Protein AF-A0A6J8CKQ4-F1 (afdb_monomer)

Secondary structure (DSSP, 8-state):
-HHHHHHHHHHS-----HHHHHHHHHHTT---TTHHHHHHHHHHT-TT-EEETTEEE-STTHHHH--TTSHHHHHHHHHHHTT---HHHHHHHHHHHHHHHHHHHH-TT---SS-EEHHHHHHHHHHHHHHHHHHHH-PPPPSSTHHHHHS-TTSTT-HHHHHHHHHHHHHHSS-------------

Organism: Mytilus coruscus (NCBI:txid42192)

Foldseek 3Di:
DVVVVVVVVVVPPPPDFLLRVQQVCLVVVPAPPCLLVLQLLLLVQEQQAADALNDGDHSPPDVVPDDSPDPVSVVSVVVRLVSDPGSLVSSLLRLLSVLLSVVCVVPVLFGQPHHHYSVQLLVQLQVVLQVVVCVVPVDDRDPDCSVLSRFAAPDDSHSVVSSNVSSVVSRVVDDRHRPDPPPPDDD

pLDDT: mean 86.56, std 17.19, range [39.12, 98.5]

Nearest PDB structures (foldseek):
  8jfl-assembly1_N  TM=9.247E-01  e=5.313E-19  Homo sapiens
  8jfk-assembly1_N  TM=9.404E-01  e=8.522E-18  Homo sapiens
  8xyb-assembly1_A  TM=8.743E-01  e=7.677E-10  Homo sapiens

InterPro domains:
  IPR008734 Phosphorylase kinase alpha/beta subunit [PTHR10749] (18-179)
  IPR045583 Phosphorylase b kinase regulatory subunit alpha/beta, C-terminal domain [PF19292] (19-173)

Mean predicted aligned error: 8.43 Å

Radius of gyration: 19.26 Å; Cα contacts (8 Å, |Δi|>4): 214; chains: 1; bounding box: 61×42×58 Å

Structure (mmCIF, N/CA/C/O backbone):
data_AF-A0A6J8CKQ4-F1
#
_entry.id   AF-A0A6J8CKQ4-F1
#
loop_
_atom_site.group_PDB
_atom_site.id
_atom_site.type_symbol
_atom_site.label_atom_id
_atom_site.label_alt_id
_atom_site.label_comp_id
_atom_site.label_asym_id
_atom_site.label_entity_id
_atom_site.label_seq_id
_atom_site.pdbx_PDB_ins_code
_atom_site.Cartn_x
_atom_site.Cartn_y
_atom_site.Cartn_z
_atom_site.occupancy
_atom_site.B_iso_or_equiv
_atom_site.auth_seq_id
_atom_site.auth_comp_id
_atom_site.auth_asym_id
_atom_site.auth_atom_id
_atom_site.pdbx_PDB_model_num
ATOM 1 N N . MET A 1 1 ? 41.311 -14.151 7.600 1.00 54.09 1 MET A N 1
ATOM 2 C CA . MET A 1 1 ? 40.485 -14.864 6.600 1.00 54.09 1 MET A CA 1
ATOM 3 C C . MET A 1 1 ? 38.981 -14.651 6.802 1.00 54.09 1 MET A C 1
ATOM 5 O O . MET A 1 1 ? 38.344 -14.220 5.859 1.00 54.09 1 MET A O 1
ATOM 9 N N . ILE A 1 2 ? 38.409 -14.831 8.005 1.00 51.03 2 ILE A N 1
ATOM 10 C CA . ILE A 1 2 ? 36.958 -14.613 8.255 1.00 51.03 2 ILE A CA 1
ATOM 11 C C . ILE A 1 2 ? 36.528 -13.140 8.094 1.00 51.03 2 ILE A C 1
ATOM 13 O O . ILE A 1 2 ? 35.493 -12.859 7.498 1.00 51.03 2 ILE A O 1
ATOM 17 N N . LEU A 1 3 ? 37.355 -12.187 8.539 1.00 47.50 3 LEU A N 1
ATOM 18 C CA . LEU A 1 3 ? 37.094 -10.751 8.352 1.00 47.50 3 LEU A CA 1
ATOM 19 C C . LEU A 1 3 ? 37.086 -10.325 6.875 1.00 47.50 3 LEU A C 1
ATOM 21 O O . LEU A 1 3 ? 36.327 -9.443 6.512 1.00 47.50 3 LEU A O 1
ATOM 25 N N . GLN A 1 4 ? 37.869 -10.975 6.010 1.00 47.53 4 GLN A N 1
ATOM 26 C CA . GLN A 1 4 ? 37.889 -10.669 4.574 1.00 47.53 4 GLN A CA 1
ATOM 27 C C . GLN A 1 4 ? 36.624 -11.160 3.866 1.00 47.53 4 GLN A C 1
ATOM 29 O O . GLN A 1 4 ? 36.101 -10.449 3.020 1.00 47.53 4 GLN A O 1
ATOM 34 N N . VAL A 1 5 ? 36.089 -12.315 4.278 1.00 52.38 5 VAL A N 1
ATOM 35 C CA . VAL A 1 5 ? 34.816 -12.853 3.769 1.00 52.38 5 VAL A CA 1
ATOM 36 C C . VAL A 1 5 ? 33.633 -11.979 4.196 1.00 52.38 5 VAL A C 1
ATOM 38 O O . VAL A 1 5 ? 32.756 -11.694 3.386 1.00 52.38 5 VAL A O 1
ATOM 41 N N . LEU A 1 6 ? 33.623 -11.499 5.446 1.00 50.44 6 LEU A N 1
ATOM 42 C CA . LEU A 1 6 ? 32.598 -10.559 5.913 1.00 50.44 6 LEU A CA 1
ATOM 43 C C . LEU A 1 6 ? 32.691 -9.213 5.186 1.00 50.44 6 LEU A C 1
ATOM 45 O O . LEU A 1 6 ? 31.669 -8.659 4.809 1.00 50.44 6 LEU A O 1
ATOM 49 N N . VAL A 1 7 ? 33.902 -8.715 4.939 1.00 49.12 7 VAL A N 1
ATOM 50 C CA . VAL A 1 7 ? 34.121 -7.451 4.226 1.00 49.12 7 VAL A CA 1
ATOM 51 C C . VAL A 1 7 ? 33.764 -7.565 2.737 1.00 49.12 7 VAL A C 1
ATOM 53 O O . VAL A 1 7 ? 33.158 -6.645 2.201 1.00 49.12 7 VAL A O 1
ATOM 56 N N . GLN A 1 8 ? 34.031 -8.697 2.077 1.00 47.12 8 GLN A N 1
ATOM 57 C CA . GLN A 1 8 ? 33.580 -8.936 0.698 1.00 47.12 8 GLN A CA 1
ATOM 58 C C . GLN A 1 8 ? 32.051 -8.961 0.581 1.00 47.12 8 GLN A C 1
ATOM 60 O O . GLN A 1 8 ? 31.511 -8.307 -0.304 1.00 47.12 8 GLN A O 1
ATOM 65 N N . ASN A 1 9 ? 31.350 -9.592 1.528 1.00 44.94 9 ASN A N 1
ATOM 66 C CA . ASN A 1 9 ? 29.881 -9.578 1.573 1.00 44.94 9 ASN A CA 1
ATOM 67 C C . ASN A 1 9 ? 29.270 -8.201 1.892 1.00 44.94 9 ASN A C 1
ATOM 69 O O . ASN A 1 9 ? 28.086 -7.999 1.647 1.00 44.94 9 ASN A O 1
ATOM 73 N N . ILE A 1 10 ? 30.039 -7.270 2.467 1.00 49.78 10 ILE A N 1
ATOM 74 C CA . ILE A 1 10 ? 29.576 -5.905 2.775 1.00 49.78 10 ILE A CA 1
ATOM 75 C C . ILE A 1 10 ? 29.815 -4.956 1.586 1.00 49.78 10 ILE A C 1
ATOM 77 O O . ILE A 1 10 ? 29.067 -3.995 1.423 1.00 49.78 10 ILE A O 1
ATOM 81 N N . TYR A 1 11 ? 30.825 -5.221 0.746 1.00 44.53 11 TYR A N 1
ATOM 82 C CA . TYR A 1 11 ? 31.111 -4.435 -0.463 1.00 44.53 11 TYR A CA 1
ATOM 83 C C . TYR A 1 11 ? 30.440 -4.964 -1.737 1.00 44.53 11 TYR A C 1
ATOM 85 O O . TYR A 1 11 ? 30.309 -4.191 -2.690 1.00 44.53 11 TYR A O 1
ATOM 93 N N . ASP A 1 12 ? 29.947 -6.209 -1.755 1.00 46.59 12 ASP A N 1
ATOM 94 C CA . ASP A 1 12 ? 28.903 -6.626 -2.698 1.00 46.59 12 ASP A CA 1
ATOM 95 C C . ASP A 1 12 ? 27.610 -5.904 -2.312 1.00 46.59 12 ASP A C 1
ATOM 97 O O . ASP A 1 12 ? 26.730 -6.403 -1.611 1.00 46.59 12 ASP A O 1
ATOM 101 N N . THR A 1 13 ? 27.554 -4.647 -2.738 1.00 51.69 13 THR A N 1
ATOM 102 C CA . THR A 1 13 ? 26.414 -3.754 -2.592 1.00 51.69 13 THR A CA 1
ATOM 103 C C . THR A 1 13 ? 25.345 -4.275 -3.536 1.00 51.69 13 THR A C 1
ATOM 105 O O . THR A 1 13 ? 25.227 -3.837 -4.669 1.00 51.69 13 THR A O 1
ATOM 108 N N . ASP A 1 14 ? 24.668 -5.318 -3.085 1.00 63.25 14 ASP A N 1
ATOM 109 C CA . ASP A 1 14 ? 23.465 -5.903 -3.629 1.00 63.25 14 ASP A CA 1
ATOM 110 C C . ASP A 1 14 ? 23.274 -5.745 -5.148 1.00 63.25 14 ASP A C 1
ATOM 112 O O . ASP A 1 14 ? 22.478 -4.931 -5.609 1.00 63.25 14 ASP A O 1
ATOM 116 N N . CYS A 1 15 ? 23.981 -6.553 -5.949 1.00 71.06 15 CYS A N 1
ATOM 117 C CA . CYS A 1 15 ? 23.873 -6.608 -7.419 1.00 71.06 15 CYS A CA 1
ATOM 118 C C . CYS A 1 15 ? 22.480 -7.047 -7.936 1.00 71.06 15 CYS A C 1
ATOM 120 O O . CYS A 1 15 ? 22.340 -7.493 -9.076 1.00 71.06 15 CYS A O 1
ATOM 122 N N . ARG A 1 16 ? 21.447 -6.985 -7.092 1.00 86.50 16 ARG A N 1
ATOM 123 C CA . ARG A 1 16 ? 20.079 -7.375 -7.400 1.00 86.50 16 ARG A CA 1
ATOM 124 C C . ARG A 1 16 ? 19.353 -6.229 -8.084 1.00 86.50 16 ARG A C 1
ATOM 126 O O . ARG A 1 16 ? 19.378 -5.077 -7.660 1.00 86.50 16 ARG A O 1
ATOM 133 N N . THR A 1 17 ? 18.641 -6.580 -9.142 1.00 93.44 17 THR A N 1
ATOM 134 C CA . THR A 1 17 ? 17.670 -5.679 -9.760 1.00 93.44 17 THR A CA 1
ATOM 135 C C . THR A 1 17 ? 16.510 -5.393 -8.793 1.00 93.44 17 THR A C 1
ATOM 137 O O . THR A 1 17 ? 16.216 -6.235 -7.934 1.00 93.44 17 THR A O 1
ATOM 140 N N . PRO A 1 18 ? 15.793 -4.260 -8.934 1.00 94.81 18 PRO A N 1
ATOM 141 C CA . PRO A 1 18 ? 14.628 -3.967 -8.097 1.00 94.81 18 PRO A CA 1
ATOM 142 C C . PRO A 1 18 ? 13.589 -5.094 -8.094 1.00 94.81 18 PRO A C 1
ATOM 144 O O . PRO A 1 18 ? 13.044 -5.423 -7.043 1.00 94.81 18 PRO A O 1
ATOM 147 N N . LEU A 1 19 ? 13.369 -5.749 -9.242 1.00 95.88 19 LEU A N 1
ATOM 148 C CA . LEU A 1 19 ? 12.462 -6.892 -9.337 1.00 95.88 19 LEU A CA 1
ATOM 149 C C . LEU A 1 19 ? 12.922 -8.066 -8.461 1.00 95.88 19 LEU A C 1
ATOM 151 O O . LEU A 1 19 ? 12.119 -8.627 -7.721 1.00 95.88 19 LEU A O 1
ATOM 155 N N . GLN A 1 20 ? 14.205 -8.431 -8.517 1.00 95.75 20 GLN A N 1
ATOM 156 C CA . GLN A 1 20 ? 14.744 -9.531 -7.708 1.00 95.75 20 GLN A CA 1
ATOM 157 C C . GLN A 1 20 ? 14.653 -9.230 -6.213 1.00 95.75 20 GLN A C 1
ATOM 159 O O . GLN A 1 20 ? 14.312 -10.115 -5.429 1.00 95.75 20 GLN A O 1
ATOM 164 N N . GLN A 1 21 ? 14.923 -7.983 -5.818 1.00 95.38 21 GLN A N 1
ATOM 165 C CA . GLN A 1 21 ? 14.780 -7.564 -4.428 1.00 95.38 21 GLN A CA 1
ATOM 166 C C . GLN A 1 21 ? 13.327 -7.712 -3.959 1.00 95.38 21 GLN A C 1
ATOM 168 O O . GLN A 1 21 ? 13.075 -8.356 -2.942 1.00 95.38 21 GLN A O 1
ATOM 173 N N . ARG A 1 22 ? 12.366 -7.220 -4.753 1.00 97.25 22 ARG A N 1
ATOM 174 C CA . ARG A 1 22 ? 10.927 -7.348 -4.475 1.00 97.25 22 ARG A CA 1
ATOM 175 C C . ARG A 1 22 ? 10.470 -8.805 -4.401 1.00 97.25 22 ARG A C 1
ATOM 177 O O . ARG A 1 22 ? 9.712 -9.164 -3.510 1.00 97.25 22 ARG A O 1
ATOM 184 N N . GLN A 1 23 ? 10.953 -9.671 -5.289 1.00 97.19 23 GLN A N 1
ATOM 185 C CA . GLN A 1 23 ? 10.628 -11.101 -5.252 1.00 97.19 23 GLN A CA 1
ATOM 186 C C . GLN A 1 23 ? 11.128 -11.777 -3.970 1.00 97.19 23 GLN A C 1
ATOM 188 O O . GLN A 1 23 ? 10.392 -12.547 -3.356 1.00 97.19 23 GLN A O 1
ATOM 193 N N . ILE A 1 24 ? 12.359 -11.485 -3.544 1.00 96.50 24 ILE A N 1
ATOM 194 C CA . ILE A 1 24 ? 12.935 -12.070 -2.327 1.00 96.50 24 ILE A CA 1
ATOM 195 C C . ILE A 1 24 ? 12.214 -11.545 -1.088 1.00 96.50 24 ILE A C 1
ATOM 197 O O . ILE A 1 24 ? 11.760 -12.334 -0.260 1.00 96.50 24 ILE A O 1
ATOM 201 N N . ASP A 1 25 ? 12.083 -10.226 -0.965 1.00 96.56 25 ASP A N 1
ATOM 202 C CA . ASP A 1 25 ? 11.437 -9.623 0.196 1.00 96.56 25 ASP A CA 1
ATOM 203 C C . ASP A 1 25 ? 9.959 -10.012 0.264 1.00 96.56 25 ASP A C 1
ATOM 205 O O . ASP A 1 25 ? 9.435 -10.277 1.343 1.00 96.56 25 ASP A O 1
ATOM 209 N N . GLY A 1 26 ? 9.289 -10.125 -0.882 1.00 97.12 26 GLY A N 1
ATOM 210 C CA . GLY A 1 26 ? 7.923 -10.621 -0.984 1.00 97.12 26 GLY A CA 1
ATOM 211 C C . GLY A 1 26 ? 7.803 -12.057 -0.511 1.00 97.12 26 GLY A C 1
ATOM 212 O O . GLY A 1 26 ? 6.978 -12.337 0.352 1.00 97.12 26 GLY A O 1
ATOM 213 N N . ALA A 1 27 ? 8.645 -12.961 -1.015 1.00 96.81 27 ALA A N 1
ATOM 214 C CA . ALA A 1 27 ? 8.629 -14.372 -0.631 1.00 96.81 27 ALA A CA 1
ATOM 215 C C . ALA A 1 27 ? 8.912 -14.588 0.865 1.00 96.81 27 ALA A C 1
ATOM 217 O O . ALA A 1 27 ? 8.381 -15.522 1.460 1.00 96.81 27 ALA A O 1
ATOM 218 N N . LEU A 1 28 ? 9.715 -13.710 1.470 1.00 95.94 28 LEU A N 1
ATOM 219 C CA . LEU A 1 28 ? 10.038 -13.726 2.897 1.00 95.94 28 LEU A CA 1
ATOM 220 C C . LEU A 1 28 ? 9.078 -12.887 3.757 1.00 95.94 28 LEU A C 1
ATOM 222 O O . LEU A 1 28 ? 9.316 -12.769 4.957 1.00 95.94 28 LEU A O 1
ATOM 226 N N . ASN A 1 29 ? 8.036 -12.289 3.165 1.00 94.94 29 ASN A N 1
ATOM 227 C CA . ASN A 1 29 ? 7.098 -11.368 3.822 1.00 94.94 29 ASN A CA 1
ATOM 228 C C . ASN A 1 29 ? 7.798 -10.250 4.619 1.00 94.94 29 ASN A C 1
ATOM 230 O O . ASN A 1 29 ? 7.359 -9.865 5.699 1.00 94.94 29 ASN A O 1
ATOM 234 N N . ARG A 1 30 ? 8.916 -9.730 4.104 1.00 96.50 30 ARG A N 1
ATOM 235 C CA . ARG A 1 30 ? 9.646 -8.632 4.743 1.00 96.50 30 ARG A CA 1
ATOM 236 C C . ARG A 1 30 ? 8.891 -7.326 4.570 1.00 96.50 30 ARG A C 1
ATOM 238 O O . ARG A 1 30 ? 8.480 -6.986 3.465 1.00 96.50 30 ARG A O 1
ATOM 245 N N . THR A 1 31 ? 8.780 -6.561 5.644 1.00 96.75 31 THR A N 1
ATOM 246 C CA . THR A 1 31 ? 8.141 -5.245 5.637 1.00 96.75 31 THR A CA 1
ATOM 247 C C . THR A 1 31 ? 9.001 -4.226 6.389 1.00 96.75 31 THR A C 1
ATOM 249 O O . THR A 1 31 ? 9.862 -4.607 7.191 1.00 96.75 31 THR A O 1
ATOM 252 N N . PRO A 1 32 ? 8.793 -2.917 6.162 1.00 96.00 32 PRO A N 1
ATOM 253 C CA . PRO A 1 32 ? 9.340 -1.874 7.025 1.00 96.00 32 PRO A CA 1
ATOM 254 C C . PRO A 1 32 ? 8.948 -2.078 8.497 1.00 96.00 32 PRO A C 1
ATOM 256 O O . PRO A 1 32 ? 7.918 -2.680 8.799 1.00 96.00 32 PRO A O 1
ATOM 259 N N . LYS A 1 33 ? 9.766 -1.562 9.424 1.00 93.94 33 LYS A N 1
ATOM 260 C CA . LYS A 1 33 ? 9.582 -1.773 10.875 1.00 93.94 33 LYS A CA 1
ATOM 261 C C . LYS A 1 33 ? 8.256 -1.224 11.409 1.00 93.94 33 LYS A C 1
ATOM 263 O O . LYS A 1 33 ? 7.697 -1.805 12.323 1.00 93.94 33 LYS A O 1
ATOM 268 N N . ASP A 1 34 ? 7.786 -0.123 10.837 1.00 95.69 34 ASP A N 1
ATOM 269 C CA . ASP A 1 34 ? 6.556 0.590 11.192 1.00 95.69 34 ASP A CA 1
ATOM 270 C C . ASP A 1 34 ? 5.381 0.219 10.269 1.00 95.69 34 ASP A C 1
ATOM 272 O O . ASP A 1 34 ? 4.393 0.941 10.193 1.00 95.69 34 ASP A O 1
ATOM 276 N N . PHE A 1 35 ? 5.484 -0.884 9.518 1.00 97.38 35 PHE A N 1
ATOM 277 C CA . PHE A 1 35 ? 4.489 -1.244 8.510 1.00 97.38 35 PHE A CA 1
ATOM 278 C C . PHE A 1 35 ? 3.090 -1.456 9.099 1.00 97.38 35 PHE A C 1
ATOM 280 O O . PHE A 1 35 ? 2.134 -0.863 8.608 1.00 97.38 35 PHE A O 1
ATOM 287 N N . TYR A 1 36 ? 2.963 -2.265 10.152 1.00 96.94 36 TYR A N 1
ATOM 288 C CA . TYR A 1 36 ? 1.661 -2.551 10.759 1.00 96.94 36 TYR A CA 1
ATOM 289 C C . TYR A 1 36 ? 1.040 -1.289 11.368 1.00 96.94 36 TYR A C 1
ATOM 291 O O . TYR A 1 36 ? -0.112 -0.984 11.069 1.00 96.94 36 TYR A O 1
ATOM 299 N N . ASP A 1 37 ? 1.826 -0.486 12.089 1.00 96.38 37 ASP A N 1
ATOM 300 C CA . ASP A 1 37 ? 1.392 0.815 12.617 1.00 96.38 37 ASP A CA 1
ATOM 301 C C . ASP A 1 37 ? 0.837 1.716 11.503 1.00 96.38 37 ASP A C 1
ATOM 303 O O . ASP A 1 37 ? -0.204 2.353 11.644 1.00 96.38 37 ASP A O 1
ATOM 307 N N . ARG A 1 38 ? 1.485 1.725 10.336 1.00 97.38 38 ARG A N 1
ATOM 308 C CA . ARG A 1 38 ? 1.017 2.498 9.182 1.00 97.38 38 ARG A CA 1
ATOM 309 C C . ARG A 1 38 ? -0.262 1.959 8.569 1.00 97.38 38 ARG A C 1
ATOM 311 O O . ARG A 1 38 ? -1.085 2.754 8.126 1.00 97.38 38 ARG A O 1
ATOM 318 N N . VAL A 1 39 ? -0.444 0.642 8.510 1.00 97.88 39 VAL A N 1
ATOM 319 C CA . VAL A 1 39 ? -1.706 0.057 8.033 1.00 97.88 39 VAL A CA 1
ATOM 320 C C . VAL A 1 39 ? -2.846 0.405 8.991 1.00 97.88 39 VAL A C 1
ATOM 322 O O . VAL A 1 39 ? -3.944 0.710 8.528 1.00 97.88 39 VAL A O 1
ATOM 325 N N . TRP A 1 40 ? -2.582 0.437 10.300 1.00 97.50 40 TRP A N 1
ATOM 326 C CA . TRP A 1 40 ? -3.545 0.893 11.303 1.00 97.50 40 TRP A CA 1
ATOM 327 C C . TRP A 1 40 ? -3.986 2.342 11.053 1.00 97.50 40 TRP A C 1
ATOM 329 O O . TRP A 1 40 ? -5.176 2.610 10.918 1.00 97.50 40 TRP A O 1
ATOM 339 N N . GLU A 1 41 ? -3.039 3.265 10.885 1.00 95.81 41 GLU A N 1
AT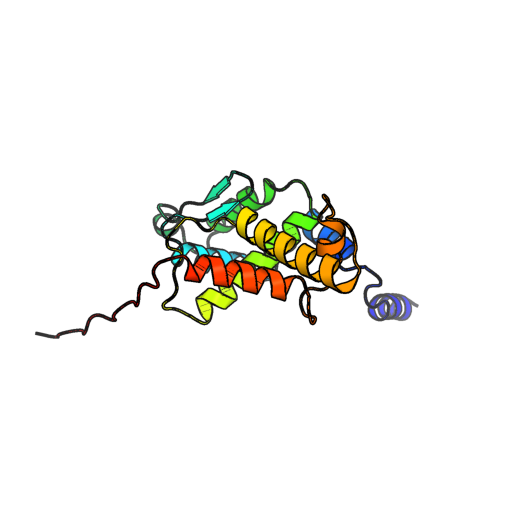OM 340 C CA . GLU A 1 41 ? -3.330 4.681 10.600 1.00 95.81 41 GLU A CA 1
ATOM 341 C C . GLU A 1 41 ? -4.141 4.874 9.308 1.00 95.81 41 GLU A C 1
ATOM 343 O O . GLU A 1 41 ? -5.009 5.744 9.216 1.00 95.81 41 GLU A O 1
ATOM 348 N N . ILE A 1 42 ? -3.871 4.060 8.282 1.00 97.19 42 ILE A N 1
ATOM 349 C CA . ILE A 1 42 ? -4.666 4.069 7.047 1.00 97.19 42 ILE A CA 1
ATOM 350 C C . ILE A 1 42 ? -6.093 3.617 7.344 1.00 97.19 42 ILE A C 1
ATOM 352 O O . ILE A 1 42 ? -7.046 4.227 6.851 1.00 97.19 42 ILE A O 1
ATOM 356 N N . LEU A 1 43 ? -6.252 2.566 8.150 1.00 97.25 43 LEU A N 1
ATOM 357 C CA . LEU A 1 43 ? -7.557 2.046 8.531 1.00 97.25 43 LEU A CA 1
ATOM 358 C C . LEU A 1 43 ? -8.368 3.094 9.305 1.00 97.25 43 LEU A C 1
ATOM 360 O O . LEU A 1 43 ? -9.543 3.278 9.001 1.00 97.25 43 LEU A O 1
ATOM 364 N N . GLU A 1 44 ? -7.750 3.860 10.209 1.00 95.69 44 GLU A N 1
ATOM 365 C CA . GLU A 1 44 ? -8.383 4.992 10.916 1.00 95.69 44 GLU A CA 1
ATOM 366 C C . GLU A 1 44 ? -8.939 6.061 9.964 1.00 95.69 44 GLU A C 1
ATOM 368 O O . GLU A 1 44 ? -9.988 6.651 10.223 1.00 95.69 44 GLU A O 1
ATOM 373 N N . LYS A 1 45 ? -8.280 6.278 8.824 1.00 95.12 45 LYS A N 1
ATOM 374 C CA . LYS A 1 45 ? -8.666 7.277 7.813 1.00 95.12 45 LYS A CA 1
ATOM 375 C C . LYS A 1 45 ? -9.529 6.719 6.679 1.00 95.12 45 LYS A C 1
ATOM 377 O O . LYS A 1 45 ? -9.797 7.432 5.709 1.00 95.12 45 LYS A O 1
ATOM 382 N N . THR A 1 46 ? -9.977 5.470 6.795 1.00 95.12 46 THR A N 1
ATOM 383 C CA . THR A 1 46 ? -10.747 4.775 5.757 1.00 95.12 46 THR A CA 1
ATOM 384 C C . THR A 1 46 ? -12.017 4.155 6.353 1.00 95.12 46 THR A C 1
ATOM 386 O O . THR A 1 46 ? -12.020 2.963 6.662 1.00 95.12 46 THR A O 1
ATOM 389 N N . PRO A 1 47 ? -13.125 4.915 6.483 1.00 93.69 47 PRO A N 1
ATOM 390 C CA . PRO A 1 47 ? -14.371 4.445 7.105 1.00 93.69 47 PRO A CA 1
ATOM 391 C C . PRO A 1 47 ? -14.922 3.140 6.520 1.00 93.69 47 PRO A C 1
ATOM 393 O O . PRO A 1 47 ? -15.481 2.303 7.224 1.00 93.69 47 PRO A O 1
ATOM 396 N N . ASN A 1 48 ? -14.713 2.934 5.219 1.00 94.88 48 ASN A N 1
ATOM 397 C CA . ASN A 1 48 ? -15.186 1.764 4.483 1.00 94.88 48 ASN A CA 1
ATOM 398 C C . ASN A 1 48 ? -14.176 0.594 4.455 1.00 94.88 48 ASN A C 1
ATOM 400 O O . ASN A 1 48 ? -14.409 -0.419 3.787 1.00 94.88 48 ASN A O 1
ATOM 404 N N . GLY A 1 49 ? -13.065 0.704 5.188 1.00 97.06 49 GLY A N 1
ATOM 405 C CA . GLY A 1 49 ? -12.019 -0.313 5.274 1.00 97.06 49 GLY A CA 1
ATOM 406 C C . GLY A 1 49 ? -11.124 -0.423 4.034 1.00 97.06 49 GLY A C 1
ATOM 407 O O . GLY A 1 49 ? -11.249 0.325 3.066 1.00 97.06 49 GLY A O 1
ATOM 408 N N . ILE A 1 50 ? -10.211 -1.389 4.059 1.00 98.25 50 ILE A N 1
ATOM 409 C CA . ILE A 1 50 ? -9.186 -1.618 3.033 1.00 98.25 50 ILE A CA 1
ATOM 410 C C . ILE A 1 50 ? -9.552 -2.863 2.221 1.00 98.25 50 ILE A C 1
ATOM 412 O O . ILE A 1 50 ? -9.948 -3.884 2.783 1.00 98.25 50 ILE A O 1
ATOM 416 N N . LYS A 1 51 ? -9.419 -2.801 0.894 1.00 97.94 51 LYS A N 1
ATOM 417 C CA . LYS A 1 51 ? -9.620 -3.942 -0.010 1.00 97.94 51 LYS A CA 1
ATOM 418 C C . LYS A 1 51 ? -8.315 -4.298 -0.713 1.00 97.94 51 LYS A C 1
ATOM 420 O O . LYS A 1 51 ? -7.652 -3.413 -1.255 1.00 97.94 51 LYS A O 1
ATOM 425 N N . LEU A 1 52 ? -7.978 -5.585 -0.711 1.00 97.94 52 LEU A N 1
ATOM 426 C CA . LEU A 1 52 ? -6.784 -6.123 -1.361 1.00 97.94 52 LEU A CA 1
ATOM 427 C C . LEU A 1 52 ? -6.987 -7.582 -1.776 1.00 97.94 52 LEU A C 1
ATOM 429 O O . LEU A 1 52 ? -7.325 -8.408 -0.933 1.00 97.94 52 LEU A O 1
ATOM 433 N N . ALA A 1 53 ? -6.726 -7.922 -3.038 1.00 95.81 53 ALA A N 1
ATOM 434 C CA . ALA A 1 53 ? -6.767 -9.286 -3.569 1.00 95.81 53 ALA A CA 1
ATOM 435 C C . ALA A 1 53 ? -8.057 -10.050 -3.188 1.00 95.81 53 ALA A C 1
ATOM 437 O O . ALA A 1 53 ? -8.033 -11.223 -2.813 1.00 95.81 53 ALA A O 1
ATOM 438 N N . GLY A 1 54 ? -9.201 -9.356 -3.228 1.00 94.56 54 GLY A N 1
ATOM 439 C CA . GLY A 1 54 ? -10.514 -9.893 -2.841 1.00 94.56 54 GLY A CA 1
ATOM 440 C C . GLY A 1 54 ? -10.756 -10.014 -1.329 1.00 94.56 54 GLY A C 1
ATOM 441 O O . GLY A 1 54 ? -11.873 -10.323 -0.920 1.00 94.56 54 GLY A O 1
ATOM 442 N N . TYR A 1 55 ? -9.755 -9.741 -0.492 1.00 97.38 55 TYR A N 1
ATOM 443 C CA . TYR A 1 55 ? -9.908 -9.592 0.951 1.00 97.38 55 TYR A CA 1
ATOM 444 C C . TYR A 1 55 ? -10.408 -8.188 1.298 1.00 97.38 55 TYR A C 1
ATOM 446 O O . TYR A 1 55 ? -9.987 -7.199 0.694 1.00 97.38 55 TYR A O 1
ATOM 454 N N . HIS A 1 56 ? -11.283 -8.094 2.297 1.00 97.75 56 HIS A N 1
ATOM 455 C CA . HIS A 1 56 ? -11.750 -6.827 2.855 1.00 97.75 56 HIS A CA 1
ATOM 456 C C . HIS A 1 56 ? -11.418 -6.786 4.343 1.00 97.75 56 HIS A C 1
ATOM 458 O O . HIS A 1 56 ? -11.890 -7.622 5.108 1.00 97.75 56 HIS A O 1
ATOM 464 N N . LEU A 1 57 ? -10.591 -5.817 4.729 1.00 97.56 57 LEU A N 1
ATOM 465 C CA . LEU A 1 57 ? -10.308 -5.469 6.113 1.00 97.56 57 LEU A CA 1
ATOM 466 C C . LEU A 1 57 ? -11.236 -4.311 6.504 1.00 97.56 57 LEU A C 1
ATOM 468 O O . LEU A 1 57 ? -10.980 -3.175 6.092 1.00 97.56 57 LEU A O 1
ATOM 472 N N . PRO A 1 58 ? -12.334 -4.561 7.232 1.00 97.12 58 PRO A N 1
ATOM 473 C CA . PRO A 1 58 ? -13.252 -3.499 7.614 1.00 97.12 58 PRO A CA 1
ATOM 474 C C . PRO A 1 58 ? -12.612 -2.579 8.663 1.00 97.12 58 PRO A C 1
ATOM 476 O O . PRO A 1 58 ? -11.763 -3.006 9.436 1.00 97.12 58 PRO A O 1
ATOM 479 N N . GLN A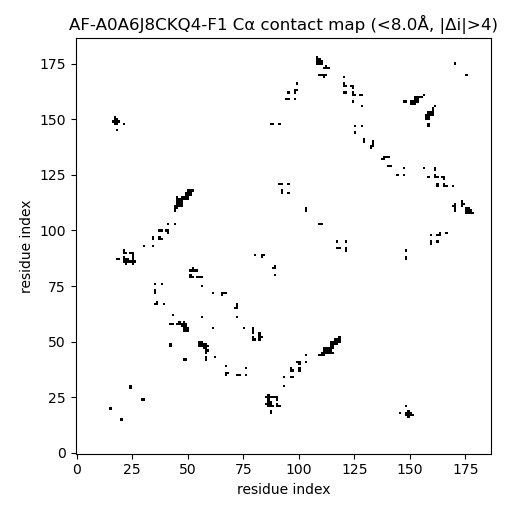 1 59 ? -13.028 -1.311 8.711 1.00 97.06 59 GLN A N 1
ATOM 480 C CA . GLN A 1 59 ? -12.587 -0.407 9.779 1.00 97.06 59 GLN A CA 1
ATOM 481 C C . GLN A 1 59 ? -13.217 -0.801 11.118 1.00 97.06 59 GLN A C 1
ATOM 483 O O . GLN A 1 59 ? -12.528 -0.939 12.125 1.00 97.06 59 GLN A O 1
ATOM 488 N N . GLN A 1 60 ? -14.533 -1.007 11.116 1.00 96.19 60 GLN A N 1
ATOM 489 C CA . GLN A 1 60 ? -15.287 -1.496 12.264 1.00 96.19 60 GLN A CA 1
ATOM 490 C C . GLN A 1 60 ? -15.764 -2.928 11.988 1.00 96.19 60 GLN A C 1
ATOM 492 O O . GLN A 1 60 ? -16.236 -3.199 10.882 1.00 96.19 60 GLN A O 1
ATOM 497 N N . PRO A 1 61 ? -15.652 -3.851 12.954 1.00 94.69 61 PRO A N 1
ATOM 498 C CA . PRO A 1 61 ? -15.301 -3.609 14.355 1.00 94.69 61 PRO A CA 1
ATOM 499 C C . PRO A 1 61 ? -13.787 -3.681 14.642 1.00 94.69 61 PRO A C 1
ATOM 501 O O . PRO A 1 61 ? -13.378 -3.699 15.792 1.00 94.69 61 PRO A O 1
ATOM 504 N N . THR A 1 62 ? -12.918 -3.728 13.625 1.00 96.25 62 THR A N 1
ATOM 505 C CA . THR A 1 62 ? -11.469 -3.910 13.838 1.00 96.25 62 THR A CA 1
ATOM 506 C C . THR A 1 62 ? -10.859 -2.866 14.777 1.00 96.25 62 THR A C 1
ATOM 508 O O . THR A 1 62 ? -10.124 -3.243 15.683 1.00 96.25 62 THR A O 1
ATOM 511 N N . LEU A 1 63 ? -11.186 -1.581 14.612 1.00 95.56 63 LEU A N 1
ATOM 512 C CA . LEU A 1 63 ? -10.680 -0.522 15.492 1.00 95.56 63 LEU A CA 1
ATOM 513 C C . LEU A 1 63 ? -11.350 -0.495 16.876 1.00 95.56 63 LEU A C 1
ATOM 515 O O . LEU A 1 63 ? -10.780 0.081 17.797 1.00 95.56 63 LEU A O 1
ATOM 519 N N . SER A 1 64 ? -12.552 -1.064 17.035 1.00 94.62 64 SER A N 1
ATOM 520 C CA . SER A 1 64 ? -13.212 -1.167 18.346 1.00 94.62 64 SER A CA 1
ATOM 521 C C . SER A 1 64 ? -12.750 -2.379 19.149 1.00 94.62 64 SER A C 1
ATOM 523 O O . SER A 1 64 ? -12.719 -2.322 20.376 1.00 94.62 64 SER A O 1
ATOM 525 N N . ASP A 1 65 ? -12.406 -3.466 18.461 1.00 94.00 65 ASP A N 1
ATOM 526 C CA . ASP A 1 65 ? -12.137 -4.770 19.069 1.00 94.00 65 ASP A CA 1
ATOM 527 C 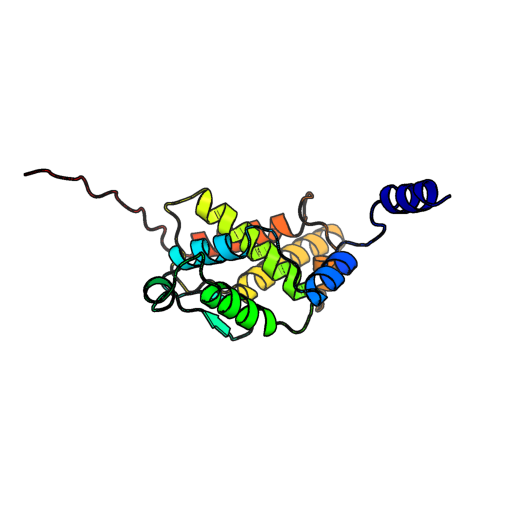C . ASP A 1 65 ? -10.643 -5.024 19.300 1.00 94.00 65 ASP A C 1
ATOM 529 O O . ASP A 1 65 ? -10.286 -5.977 19.992 1.00 94.00 65 ASP A O 1
ATOM 533 N N . MET A 1 66 ? -9.769 -4.219 18.691 1.00 94.75 66 MET A N 1
ATOM 534 C CA . MET A 1 66 ? -8.318 -4.415 18.710 1.00 94.75 66 MET A CA 1
ATOM 535 C C . MET A 1 66 ? -7.578 -3.111 18.996 1.00 94.75 66 MET A C 1
ATOM 537 O O . MET A 1 66 ? -8.149 -2.024 18.951 1.00 94.75 66 MET A O 1
ATOM 541 N N . THR A 1 67 ? -6.274 -3.217 19.245 1.00 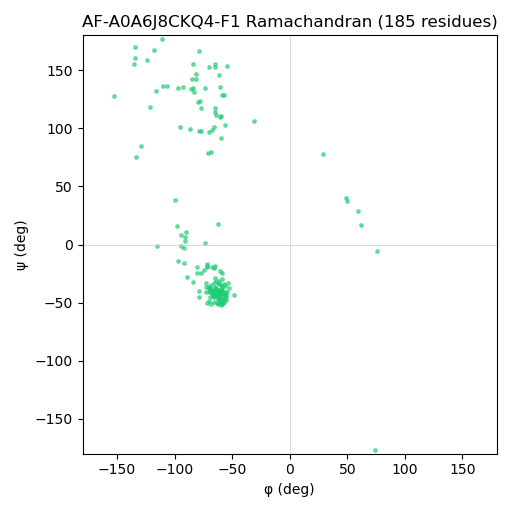90.50 67 THR A N 1
ATOM 542 C CA . THR A 1 67 ? -5.360 -2.067 19.304 1.00 90.50 67 THR A CA 1
ATOM 543 C C . THR A 1 67 ? -4.189 -2.232 18.335 1.00 90.50 67 THR A C 1
ATOM 545 O O . THR A 1 67 ? -3.840 -3.347 17.941 1.00 90.50 67 THR A O 1
ATOM 548 N N . MET A 1 68 ? -3.537 -1.122 17.969 1.00 85.94 68 MET A N 1
ATOM 549 C CA . MET A 1 68 ? -2.412 -1.131 17.020 1.00 85.94 68 MET A CA 1
ATOM 550 C C . MET A 1 68 ? -1.220 -2.001 17.461 1.00 85.94 68 MET A C 1
ATOM 552 O O . MET A 1 68 ? -0.465 -2.475 16.618 1.00 85.94 68 MET A O 1
ATOM 556 N N . TYR A 1 69 ? -1.053 -2.235 18.768 1.00 82.56 69 TYR A N 1
ATOM 557 C CA . TYR A 1 69 ? 0.082 -2.978 19.334 1.00 82.56 69 TYR A CA 1
ATOM 558 C C . TYR A 1 69 ? -0.209 -4.468 19.556 1.00 82.56 69 TYR A C 1
ATOM 560 O O . TYR A 1 69 ? 0.657 -5.210 20.027 1.00 82.56 69 TYR A O 1
ATOM 568 N N . GLU A 1 70 ? -1.424 -4.922 19.251 1.00 89.81 70 GLU A N 1
ATOM 569 C CA . GLU A 1 70 ? -1.816 -6.313 19.432 1.00 89.81 70 GLU A CA 1
ATOM 570 C C . GLU A 1 70 ? -1.421 -7.188 18.241 1.00 89.81 70 GLU A C 1
ATOM 572 O O . GLU A 1 70 ? -1.572 -6.832 17.069 1.00 89.81 70 GLU A O 1
ATOM 577 N N . LEU A 1 71 ? -0.998 -8.416 18.550 1.00 91.69 71 LEU A N 1
ATOM 578 C CA . LEU A 1 71 ? -0.655 -9.424 17.546 1.00 91.69 71 LEU A CA 1
ATOM 579 C C . LEU A 1 71 ? -1.836 -9.752 16.615 1.00 91.69 71 LEU A C 1
ATOM 581 O O . LEU A 1 71 ? -1.626 -10.079 15.449 1.00 91.69 71 LEU A O 1
ATOM 585 N N . ASN A 1 72 ? -3.072 -9.637 17.109 1.00 93.38 72 ASN A N 1
ATOM 586 C CA . ASN A 1 72 ? -4.284 -9.930 16.342 1.00 93.38 72 ASN A CA 1
ATOM 587 C C . ASN A 1 72 ? -4.409 -9.042 15.100 1.00 93.38 72 ASN A C 1
ATOM 589 O O . ASN A 1 72 ? -4.716 -9.547 14.020 1.00 93.38 72 ASN A O 1
ATOM 593 N N . PHE A 1 73 ? -4.118 -7.744 15.231 1.00 95.94 73 PHE A N 1
ATOM 594 C CA . PHE A 1 73 ? -4.161 -6.831 14.095 1.00 95.94 73 PHE A CA 1
ATOM 595 C C . PHE A 1 73 ? -3.082 -7.179 13.064 1.00 95.94 73 PHE A C 1
ATOM 597 O O . PHE A 1 73 ? -3.374 -7.289 11.872 1.00 95.94 73 PHE A O 1
ATOM 604 N N . SER A 1 74 ? -1.856 -7.450 13.523 1.00 95.31 74 SER A N 1
ATOM 605 C CA . SER A 1 74 ? -0.760 -7.882 12.642 1.00 95.31 74 SER A CA 1
ATOM 606 C C . SER A 1 74 ? -1.134 -9.146 11.859 1.00 95.31 74 SER A C 1
ATOM 608 O O . SER A 1 74 ? -0.930 -9.205 10.647 1.00 95.31 74 SER A O 1
ATOM 610 N N . LEU A 1 75 ? -1.777 -10.120 12.513 1.00 95.44 75 LEU A N 1
ATOM 611 C CA . LEU A 1 75 ? -2.237 -11.349 11.865 1.00 95.44 75 LEU A CA 1
ATOM 612 C C . LEU A 1 75 ? -3.302 -11.086 10.788 1.00 95.44 75 LEU A C 1
ATOM 614 O O . LEU A 1 75 ? -3.260 -11.721 9.737 1.00 95.44 75 LEU A O 1
ATOM 618 N N . LEU A 1 76 ? -4.234 -10.149 11.003 1.00 96.44 76 LEU A N 1
ATOM 619 C CA . LEU A 1 76 ? -5.217 -9.766 9.978 1.00 96.44 76 LEU A CA 1
ATOM 620 C C . LEU A 1 76 ? -4.542 -9.158 8.743 1.00 96.44 76 LEU A C 1
ATOM 622 O O . LEU A 1 76 ? -4.910 -9.479 7.610 1.00 96.44 76 LEU A O 1
ATOM 626 N N . VAL A 1 77 ? -3.540 -8.303 8.951 1.00 97.19 77 VAL A N 1
ATOM 627 C CA . VAL A 1 77 ? -2.770 -7.701 7.856 1.00 97.19 77 VAL A CA 1
ATOM 628 C C . VAL A 1 77 ? -1.963 -8.769 7.109 1.00 97.19 77 VAL A C 1
ATOM 630 O O . VAL A 1 77 ? -1.970 -8.792 5.878 1.00 97.19 77 VAL A O 1
ATOM 633 N N . GLU A 1 78 ? -1.330 -9.706 7.816 1.00 96.31 78 GLU A N 1
ATOM 634 C CA . GLU A 1 78 ? -0.630 -10.838 7.197 1.00 96.31 78 GLU A CA 1
ATOM 635 C C . GLU A 1 78 ? -1.582 -11.742 6.404 1.00 96.31 78 GLU A C 1
ATOM 637 O O . GLU A 1 78 ? -1.275 -12.127 5.275 1.00 96.31 78 GLU A O 1
ATOM 642 N N . GLN A 1 79 ? -2.770 -12.036 6.938 1.00 96.69 79 GLN A N 1
ATOM 643 C CA . GLN A 1 79 ? -3.803 -12.793 6.229 1.00 96.69 79 GLN A CA 1
ATOM 644 C C . GLN A 1 79 ? -4.247 -12.089 4.946 1.00 96.69 79 GLN A C 1
ATOM 646 O O . GLN A 1 79 ? -4.415 -12.750 3.918 1.00 96.69 79 GLN A O 1
ATOM 651 N N . MET A 1 80 ? -4.389 -10.765 4.979 1.00 97.69 80 MET A N 1
ATOM 652 C CA . MET A 1 80 ? -4.694 -9.954 3.804 1.00 97.69 80 MET A CA 1
ATOM 653 C C . MET A 1 80 ? -3.566 -10.047 2.756 1.00 97.69 80 MET A C 1
ATOM 655 O O . MET A 1 80 ? -3.829 -10.387 1.603 1.00 97.69 80 MET A O 1
ATOM 659 N N . LEU A 1 81 ? -2.301 -9.843 3.148 1.00 97.75 81 LEU A N 1
ATOM 660 C CA . LEU A 1 81 ? -1.140 -9.956 2.245 1.00 97.75 81 LEU A CA 1
ATOM 661 C C . LEU A 1 81 ? -0.924 -11.381 1.708 1.00 97.75 81 LEU A C 1
ATOM 663 O O . LEU A 1 81 ? -0.430 -11.554 0.590 1.00 97.75 81 LEU A O 1
ATOM 667 N N . SER A 1 82 ? -1.318 -12.406 2.471 1.00 96.81 82 SER A N 1
ATOM 668 C CA . SER A 1 82 ? -1.209 -13.815 2.070 1.00 96.81 82 SER A CA 1
ATOM 669 C C . SER A 1 82 ? -2.089 -14.174 0.869 1.00 96.81 82 SER A C 1
ATOM 671 O O . SER A 1 82 ? -1.840 -15.184 0.212 1.00 96.81 82 SER A O 1
ATOM 673 N N . LYS A 1 83 ? -3.100 -13.350 0.548 1.00 98.00 83 LYS A N 1
ATOM 674 C CA . LYS A 1 83 ? -3.955 -13.539 -0.635 1.00 98.00 83 LYS A CA 1
ATOM 675 C C . LYS A 1 83 ? -3.242 -13.229 -1.945 1.00 98.00 83 LYS A C 1
ATOM 677 O O . LYS A 1 83 ? -3.673 -13.691 -2.998 1.00 98.00 83 LYS A O 1
ATOM 682 N N . ILE A 1 84 ? -2.148 -12.478 -1.890 1.00 97.69 84 ILE A N 1
ATOM 683 C CA . ILE A 1 84 ? -1.344 -12.167 -3.065 1.00 97.69 84 ILE A CA 1
ATOM 684 C C . ILE A 1 84 ? -0.451 -13.364 -3.380 1.00 97.69 84 ILE A C 1
ATOM 686 O O . ILE A 1 84 ? 0.358 -13.756 -2.544 1.00 97.69 84 ILE A O 1
ATOM 690 N N . ALA A 1 85 ? -0.547 -13.914 -4.591 1.00 96.50 85 ALA A N 1
ATOM 691 C CA . ALA A 1 85 ? 0.306 -15.021 -5.025 1.00 96.50 85 ALA A CA 1
ATOM 692 C C . ALA A 1 85 ? 1.716 -14.560 -5.442 1.00 96.50 85 ALA A C 1
ATOM 694 O O . ALA A 1 85 ? 2.706 -15.171 -5.039 1.00 96.50 85 ALA A O 1
ATOM 695 N N . ASP A 1 86 ? 1.813 -13.479 -6.223 1.00 97.44 86 ASP A N 1
ATOM 696 C CA . ASP A 1 86 ? 3.091 -12.978 -6.740 1.00 97.44 86 ASP A CA 1
ATOM 697 C C . ASP A 1 86 ? 3.870 -12.211 -5.651 1.00 97.44 86 ASP A C 1
ATOM 699 O O . ASP A 1 86 ? 3.403 -11.170 -5.172 1.00 97.44 86 ASP A O 1
ATOM 703 N N . PRO A 1 87 ? 5.071 -12.671 -5.254 1.00 97.69 87 PRO A N 1
ATOM 704 C CA . PRO A 1 87 ? 5.874 -11.975 -4.257 1.00 97.69 87 PRO A CA 1
ATOM 705 C C . PRO A 1 87 ? 6.305 -10.564 -4.693 1.00 97.69 87 PRO A C 1
ATOM 707 O O . PRO A 1 87 ? 6.380 -9.675 -3.846 1.00 97.69 87 PRO A O 1
ATOM 710 N N . ALA A 1 88 ? 6.554 -10.322 -5.985 1.00 97.62 88 ALA A N 1
ATOM 711 C CA . ALA A 1 88 ? 6.916 -8.991 -6.468 1.00 97.62 88 ALA A CA 1
ATOM 712 C C . ALA A 1 88 ? 5.748 -8.010 -6.300 1.00 97.62 88 ALA A C 1
ATOM 714 O O . ALA A 1 88 ? 5.936 -6.907 -5.784 1.00 97.62 88 ALA A O 1
ATOM 715 N N . TYR A 1 89 ? 4.534 -8.444 -6.655 1.00 98.00 89 TYR A N 1
ATOM 716 C CA . TYR A 1 89 ? 3.320 -7.658 -6.437 1.00 98.00 89 TYR A CA 1
ATOM 717 C C . TYR A 1 89 ? 3.061 -7.413 -4.947 1.00 98.00 89 TYR A C 1
ATOM 719 O O . TYR A 1 89 ? 2.722 -6.298 -4.557 1.00 98.00 89 TYR A O 1
ATOM 727 N N . ARG A 1 90 ? 3.304 -8.414 -4.088 1.00 98.19 90 ARG A N 1
ATOM 728 C CA . ARG A 1 90 ? 3.190 -8.257 -2.629 1.00 98.19 90 ARG A CA 1
ATOM 729 C C . ARG A 1 90 ? 4.063 -7.112 -2.117 1.00 98.19 90 ARG A C 1
ATOM 731 O O . ARG A 1 90 ? 3.585 -6.307 -1.324 1.00 98.19 90 ARG A O 1
ATOM 738 N N . GLN A 1 91 ? 5.300 -6.990 -2.601 1.00 97.94 91 GLN A N 1
ATO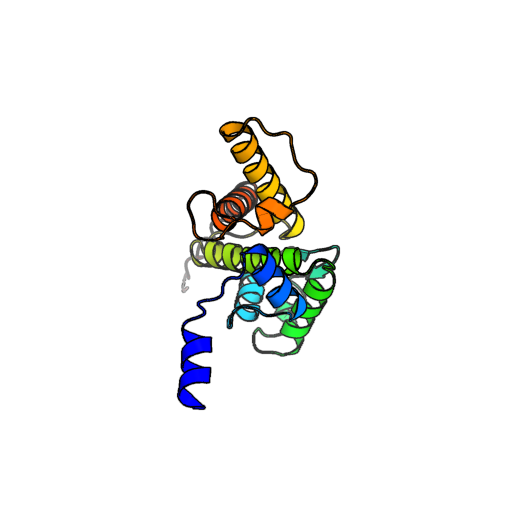M 739 C CA . GLN A 1 91 ? 6.167 -5.870 -2.216 1.00 97.94 91 GLN A CA 1
ATOM 740 C C . GLN A 1 91 ? 5.724 -4.528 -2.790 1.00 97.94 91 GLN A C 1
ATOM 742 O O . GLN A 1 91 ? 5.781 -3.527 -2.084 1.00 97.94 91 GLN A O 1
ATOM 747 N N . ILE A 1 92 ? 5.207 -4.488 -4.019 1.00 98.25 92 ILE A N 1
ATOM 748 C CA . ILE A 1 92 ? 4.607 -3.262 -4.567 1.00 98.25 92 ILE A CA 1
ATOM 749 C C . ILE A 1 92 ? 3.426 -2.789 -3.709 1.00 98.25 92 ILE A C 1
ATOM 751 O O . ILE A 1 92 ? 3.275 -1.592 -3.472 1.00 98.25 92 ILE A O 1
ATOM 755 N N . ILE A 1 93 ? 2.623 -3.715 -3.185 1.00 98.50 93 ILE A N 1
ATOM 756 C CA . ILE A 1 93 ? 1.534 -3.392 -2.261 1.00 98.50 93 ILE A CA 1
ATOM 757 C C . ILE A 1 93 ? 2.063 -2.866 -0.924 1.00 98.50 93 ILE A C 1
ATOM 759 O O . ILE A 1 93 ? 1.545 -1.868 -0.423 1.00 98.50 93 ILE A O 1
ATOM 763 N N . VAL A 1 94 ? 3.111 -3.480 -0.366 1.00 98.38 94 VAL A N 1
ATOM 764 C CA . VAL A 1 94 ? 3.782 -2.967 0.841 1.00 98.38 94 VAL A CA 1
ATOM 765 C C . VAL A 1 94 ? 4.281 -1.540 0.604 1.00 98.38 94 VAL A C 1
ATOM 767 O O . VAL A 1 94 ? 3.963 -0.651 1.391 1.00 98.38 94 VAL A O 1
ATOM 770 N N . GLU A 1 95 ? 4.985 -1.282 -0.502 1.00 97.81 95 GLU A N 1
ATOM 771 C CA . GLU A 1 95 ? 5.427 0.063 -0.897 1.00 97.81 95 GLU A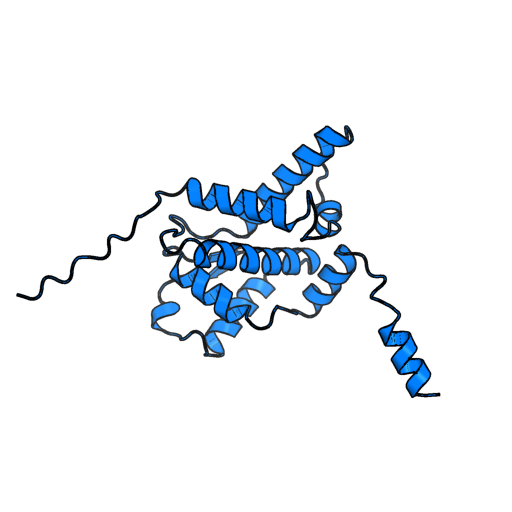 CA 1
ATOM 772 C C . GLU A 1 95 ? 4.244 1.040 -1.005 1.00 97.81 95 GLU A C 1
ATOM 774 O O . GLU A 1 95 ? 4.318 2.163 -0.501 1.00 97.81 95 GLU A O 1
ATOM 779 N N . ALA A 1 96 ? 3.125 0.618 -1.598 1.00 98.31 96 ALA A N 1
ATOM 780 C CA . ALA A 1 96 ? 1.941 1.460 -1.727 1.00 98.31 96 ALA A CA 1
ATOM 781 C C . ALA A 1 96 ? 1.286 1.796 -0.389 1.00 98.31 96 ALA A C 1
ATOM 783 O O . ALA A 1 96 ? 0.931 2.955 -0.182 1.00 98.31 96 ALA A O 1
ATOM 784 N N . PHE A 1 97 ? 1.192 0.853 0.552 1.00 98.50 97 PHE A N 1
ATOM 785 C CA . PHE A 1 97 ? 0.755 1.163 1.917 1.00 98.50 97 PHE A CA 1
ATOM 786 C C . PHE A 1 97 ? 1.642 2.238 2.557 1.00 98.50 97 PHE A C 1
ATOM 788 O O . PHE A 1 97 ? 1.133 3.187 3.154 1.00 98.50 97 PHE A O 1
ATOM 795 N N . MET A 1 98 ? 2.964 2.164 2.372 1.00 97.94 98 MET A N 1
ATOM 796 C CA . MET A 1 98 ? 3.876 3.187 2.896 1.00 97.94 98 MET A CA 1
ATOM 797 C C . MET A 1 98 ? 3.616 4.568 2.280 1.00 97.94 98 MET A C 1
ATOM 799 O O . MET A 1 98 ? 3.651 5.577 2.995 1.00 97.94 98 MET A O 1
ATOM 803 N N . VAL A 1 99 ? 3.332 4.628 0.974 1.00 97.50 99 VAL A N 1
ATOM 804 C CA . VAL A 1 99 ? 2.977 5.874 0.276 1.00 97.50 99 VAL A CA 1
ATOM 805 C C . VAL A 1 99 ? 1.648 6.426 0.787 1.00 97.50 99 VAL A C 1
ATOM 807 O O . VAL A 1 99 ? 1.599 7.593 1.175 1.00 97.50 99 VAL A O 1
ATOM 810 N N . VAL A 1 100 ? 0.602 5.597 0.860 1.00 97.38 100 VAL A N 1
ATOM 811 C CA . VAL A 1 100 ? -0.729 5.998 1.342 1.00 97.38 100 VAL A CA 1
ATOM 812 C C . VAL A 1 100 ? -0.649 6.545 2.767 1.00 97.38 100 VAL A C 1
ATOM 814 O O . VAL A 1 100 ? -1.089 7.668 3.009 1.00 97.38 100 VAL A O 1
ATOM 817 N N . SER A 1 101 ? -0.013 5.818 3.692 1.00 96.69 101 SER A N 1
ATOM 818 C CA . SER A 1 101 ? 0.187 6.288 5.072 1.00 96.69 101 SER A CA 1
ATOM 819 C C . SER A 1 101 ? 0.934 7.623 5.105 1.00 96.69 101 SER A C 1
ATOM 821 O O . SER A 1 101 ? 0.527 8.546 5.804 1.00 96.69 101 SER A O 1
ATOM 823 N N . THR A 1 102 ? 1.998 7.776 4.309 1.00 95.88 102 THR A N 1
ATOM 824 C CA . THR A 1 102 ? 2.764 9.032 4.261 1.00 95.88 102 THR A CA 1
ATOM 825 C C . THR A 1 102 ? 1.921 10.200 3.748 1.00 95.88 102 THR A C 1
ATOM 827 O O . THR A 1 102 ? 2.058 11.315 4.251 1.00 95.88 102 THR A O 1
ATOM 830 N N . MET A 1 103 ? 1.048 9.969 2.767 1.00 94.56 103 MET A N 1
ATOM 831 C CA . MET A 1 103 ? 0.151 10.999 2.244 1.00 94.56 103 MET A CA 1
ATOM 832 C C . MET A 1 103 ? -0.919 11.397 3.260 1.00 94.56 103 MET A C 1
ATOM 834 O O . MET A 1 103 ? -1.109 12.590 3.478 1.00 94.56 103 MET A O 1
ATOM 838 N N . LEU A 1 104 ? -1.553 10.433 3.928 1.00 93.75 104 LEU A N 1
ATOM 839 C CA . LEU A 1 104 ? -2.547 10.709 4.970 1.00 93.75 104 LEU A CA 1
ATOM 840 C C . LEU A 1 104 ? -1.928 11.412 6.185 1.00 93.75 104 LEU A C 1
ATOM 842 O O . LEU A 1 104 ? -2.480 12.385 6.685 1.00 93.75 104 LEU A O 1
ATOM 846 N N . LYS A 1 105 ? -0.731 10.995 6.618 1.00 93.12 105 LYS A N 1
ATOM 847 C CA . LYS A 1 105 ? 0.013 11.656 7.706 1.00 93.12 105 LYS A CA 1
ATOM 848 C C . LYS A 1 105 ? 0.337 13.117 7.410 1.00 93.12 105 LYS A C 1
ATOM 850 O O . LYS A 1 105 ? 0.387 13.931 8.326 1.00 93.12 105 LYS A O 1
ATOM 855 N N . ARG A 1 106 ? 0.614 13.444 6.146 1.00 92.88 106 ARG A N 1
ATOM 856 C CA . ARG A 1 106 ? 0.946 14.811 5.719 1.00 92.88 106 ARG A CA 1
ATOM 857 C C . ARG A 1 106 ? -0.281 15.700 5.526 1.00 92.88 106 ARG A C 1
ATOM 859 O O . ARG A 1 106 ? -0.109 16.911 5.520 1.00 92.88 106 ARG A O 1
ATOM 866 N N . ASN A 1 107 ? -1.464 15.112 5.363 1.00 90.75 107 ASN A N 1
ATOM 867 C CA . ASN A 1 107 ? -2.717 15.821 5.106 1.00 90.75 107 ASN A CA 1
ATOM 868 C C . ASN A 1 107 ? -3.797 15.242 6.040 1.00 90.75 107 ASN A C 1
ATOM 870 O O . ASN A 1 107 ? -4.601 14.413 5.605 1.00 90.75 107 ASN A O 1
ATOM 874 N N . PRO A 1 108 ? -3.774 15.582 7.343 1.00 88.19 108 PRO A N 1
ATOM 875 C CA . PRO A 1 108 ? -4.646 14.971 8.350 1.00 88.19 108 PRO A CA 1
ATOM 876 C C . PRO A 1 108 ? -6.147 15.173 8.089 1.00 88.19 108 PRO A C 1
ATOM 878 O O . PRO A 1 108 ? -6.953 14.378 8.583 1.00 88.19 108 PRO A O 1
ATOM 881 N N . GLU A 1 109 ? -6.513 16.197 7.318 1.00 87.50 109 G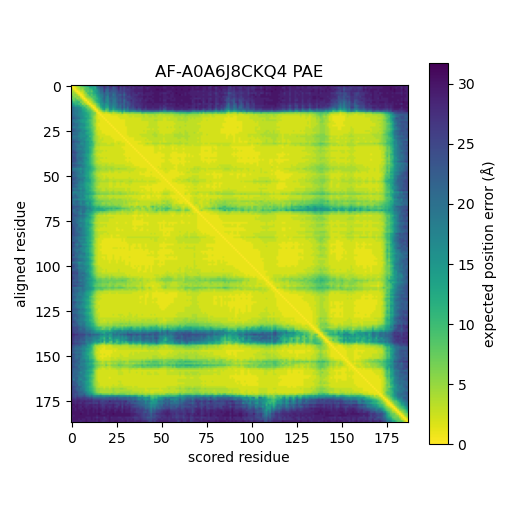LU A N 1
ATOM 882 C CA . GLU A 1 109 ? -7.866 16.494 6.844 1.00 87.50 109 GLU A CA 1
ATOM 883 C C . GLU A 1 109 ? -8.362 15.528 5.758 1.00 87.50 109 GLU A C 1
ATOM 885 O O . GLU A 1 109 ? -9.559 15.440 5.500 1.00 87.50 109 GLU A O 1
ATOM 890 N N . VAL A 1 110 ? -7.461 14.780 5.121 1.00 88.12 110 VAL A N 1
ATOM 891 C CA . VAL A 1 110 ? -7.819 13.861 4.045 1.00 88.12 110 VAL A CA 1
ATOM 892 C C . VAL A 1 110 ? -8.249 12.514 4.620 1.00 88.12 110 VAL A C 1
ATOM 894 O O . VAL A 1 110 ? -7.591 11.923 5.477 1.00 88.12 110 VAL A O 1
ATOM 897 N N . THR A 1 111 ? -9.362 12.005 4.103 1.00 88.50 111 THR A N 1
ATOM 898 C CA . THR A 1 111 ? -9.883 10.665 4.386 1.00 88.50 111 THR A CA 1
ATOM 899 C C . THR A 1 111 ? -10.324 10.014 3.083 1.00 88.50 111 THR A C 1
ATOM 901 O O . THR A 1 111 ? -10.613 10.701 2.102 1.00 88.50 111 THR A O 1
ATOM 904 N N . PHE A 1 112 ? -10.351 8.685 3.049 1.00 88.81 112 PHE A N 1
ATOM 905 C CA . PHE A 1 112 ? -10.926 7.9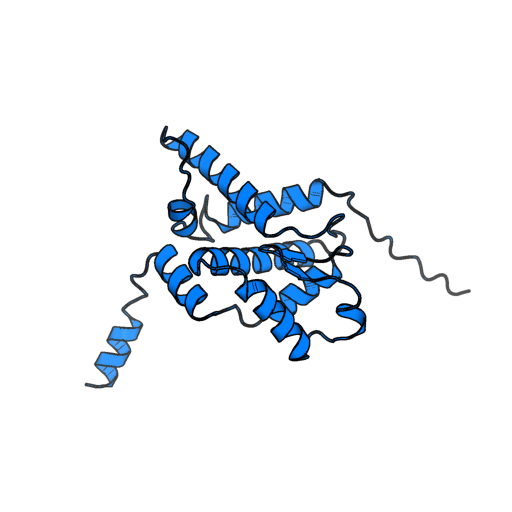73 1.915 1.00 88.81 112 PHE A CA 1
ATOM 906 C C . PHE A 1 112 ? -12.453 7.992 2.015 1.00 88.81 112 PHE A C 1
ATOM 908 O O . PHE A 1 112 ? -13.014 7.514 2.999 1.00 88.81 112 PHE A O 1
ATOM 915 N N . ASP A 1 113 ? -13.133 8.493 0.982 1.00 87.00 113 ASP A N 1
ATOM 916 C CA . ASP A 1 113 ? -14.601 8.463 0.937 1.00 87.00 113 ASP A CA 1
ATOM 917 C C . ASP A 1 113 ? -15.138 7.032 0.747 1.00 87.00 113 ASP A C 1
ATOM 919 O O . ASP A 1 113 ? -16.123 6.629 1.359 1.00 87.00 113 ASP A O 1
ATOM 923 N N . GLN A 1 114 ? -14.438 6.218 -0.046 1.00 89.81 114 GLN A N 1
ATOM 924 C CA . GLN A 1 114 ? -14.767 4.815 -0.316 1.00 89.81 114 GLN A CA 1
ATOM 925 C C . GLN A 1 114 ? -13.741 3.869 0.318 1.00 89.81 114 GLN A C 1
ATOM 927 O O . GLN A 1 114 ? -12.765 4.298 0.924 1.00 89.81 114 GLN A O 1
ATOM 932 N N . ALA A 1 115 ? -13.955 2.557 0.205 1.00 93.69 115 ALA A N 1
ATOM 933 C CA . ALA A 1 115 ? -12.958 1.595 0.671 1.00 93.69 115 ALA A CA 1
ATOM 934 C C . ALA A 1 115 ? -11.633 1.795 -0.088 1.00 93.69 115 ALA A C 1
ATOM 936 O O . ALA A 1 115 ? -11.642 1.912 -1.317 1.00 93.69 115 ALA A O 1
ATOM 937 N N . ALA A 1 116 ? -10.504 1.786 0.623 1.00 95.81 116 ALA A N 1
ATOM 938 C CA . ALA A 1 116 ? -9.184 1.922 0.015 1.00 95.81 116 ALA A CA 1
ATOM 939 C C . ALA A 1 116 ? -8.854 0.650 -0.781 1.00 95.81 116 ALA A C 1
ATOM 941 O O . ALA A 1 116 ? -8.443 -0.366 -0.220 1.00 95.81 116 ALA A O 1
ATOM 942 N N . ASN A 1 117 ? -9.094 0.686 -2.094 1.00 97.00 117 ASN A N 1
ATOM 943 C CA . ASN A 1 117 ? -8.824 -0.429 -2.994 1.00 97.00 117 ASN A CA 1
ATOM 944 C C . ASN A 1 117 ? -7.371 -0.376 -3.478 1.00 97.00 117 ASN A C 1
ATOM 946 O O . ASN A 1 117 ? -7.035 0.359 -4.410 1.00 97.00 117 ASN A O 1
ATOM 950 N N . MET A 1 118 ? -6.521 -1.175 -2.840 1.00 98.12 118 MET A N 1
ATOM 951 C CA . MET A 1 118 ? -5.087 -1.195 -3.113 1.00 98.12 118 MET A CA 1
ATOM 952 C C . MET A 1 118 ? -4.771 -1.771 -4.497 1.00 98.12 118 MET A C 1
ATOM 954 O O . MET A 1 118 ? -3.875 -1.261 -5.168 1.00 98.12 118 MET A O 1
ATOM 958 N N . ASP A 1 119 ? -5.537 -2.763 -4.968 1.00 97.12 119 ASP A N 1
ATOM 959 C CA . ASP A 1 119 ? -5.352 -3.325 -6.311 1.00 97.12 119 ASP A CA 1
ATOM 960 C C . ASP A 1 119 ? -5.607 -2.264 -7.388 1.00 97.12 119 ASP A C 1
ATOM 962 O O . ASP A 1 119 ? -4.820 -2.122 -8.326 1.00 97.12 119 ASP A O 1
ATOM 966 N N . LYS A 1 120 ? -6.673 -1.466 -7.214 1.00 96.44 120 LYS A N 1
ATOM 967 C CA . LYS A 1 120 ? -7.002 -0.360 -8.123 1.00 96.44 120 LYS A CA 1
ATOM 968 C C . LYS A 1 120 ? -5.891 0.687 -8.146 1.00 96.44 120 LYS A C 1
ATOM 970 O O . LYS A 1 120 ? -5.485 1.105 -9.224 1.00 96.44 120 LYS A O 1
ATOM 975 N N . ILE A 1 121 ? -5.372 1.079 -6.980 1.00 97.62 121 ILE A N 1
ATOM 976 C CA . ILE A 1 121 ? -4.277 2.056 -6.890 1.00 97.62 121 ILE A CA 1
ATOM 977 C C . ILE A 1 121 ? -3.064 1.575 -7.697 1.00 97.62 121 ILE A C 1
ATOM 979 O O . ILE A 1 121 ? -2.509 2.348 -8.480 1.00 97.62 121 ILE A O 1
ATOM 983 N N . ILE A 1 122 ? -2.655 0.309 -7.556 1.00 98.00 122 ILE A N 1
ATOM 984 C CA . ILE A 1 122 ? -1.521 -0.226 -8.327 1.00 98.00 122 ILE A CA 1
ATOM 985 C C . ILE A 1 122 ? -1.845 -0.329 -9.818 1.00 98.00 122 ILE A C 1
ATOM 987 O O . ILE A 1 122 ? -0.994 0.011 -10.639 1.00 98.00 122 ILE A O 1
ATOM 991 N N . HIS A 1 123 ? -3.057 -0.749 -10.178 1.00 96.81 123 HIS A N 1
ATOM 992 C CA . HIS A 1 123 ? -3.487 -0.814 -11.572 1.00 96.81 123 HIS A CA 1
ATOM 993 C C . HIS A 1 123 ? -3.424 0.566 -12.242 1.00 96.81 123 HIS A C 1
ATOM 995 O O . HIS A 1 123 ? -2.762 0.718 -13.266 1.00 96.81 123 HIS A O 1
ATOM 1001 N N . ASP A 1 124 ? -4.037 1.590 -11.643 1.00 96.56 124 ASP A N 1
ATOM 1002 C CA . ASP A 1 124 ? -3.999 2.969 -12.146 1.00 96.56 124 ASP A CA 1
ATOM 1003 C C . ASP A 1 124 ? -2.552 3.493 -12.249 1.00 96.56 124 ASP A C 1
ATOM 1005 O O . ASP A 1 124 ? -2.184 4.178 -13.206 1.00 96.56 124 ASP A O 1
ATOM 1009 N N . SER A 1 125 ? -1.701 3.148 -11.274 1.00 97.56 125 SER A N 1
ATOM 1010 C CA . SER A 1 125 ? -0.271 3.492 -11.299 1.00 97.56 125 SER A CA 1
ATOM 1011 C C . SER A 1 125 ? 0.436 2.868 -12.501 1.00 97.56 125 SER A C 1
ATOM 1013 O O . SER A 1 125 ? 1.245 3.521 -13.162 1.00 97.56 125 SER A O 1
ATOM 1015 N N . PHE A 1 126 ? 0.135 1.603 -12.791 1.00 96.75 126 PHE A N 1
ATOM 1016 C CA . PHE A 1 126 ? 0.719 0.880 -13.909 1.00 96.75 126 PHE A CA 1
ATOM 1017 C C . PHE A 1 126 ? 0.229 1.413 -15.256 1.00 96.75 126 PHE A C 1
ATOM 1019 O O . PHE A 1 126 ? 1.031 1.564 -16.174 1.00 96.75 126 PHE A O 1
ATOM 1026 N N . GLU A 1 127 ? -1.048 1.773 -15.377 1.00 95.25 127 GLU A N 1
ATOM 1027 C CA . GLU A 1 127 ? -1.567 2.432 -16.578 1.00 95.25 127 GLU A CA 1
ATOM 1028 C C . GLU A 1 127 ? -0.866 3.768 -16.840 1.00 95.25 127 GLU A C 1
ATOM 1030 O O . GLU A 1 127 ? -0.496 4.070 -17.977 1.00 95.25 127 GLU A O 1
ATOM 1035 N N . ASP A 1 128 ? -0.648 4.570 -15.795 1.00 95.00 128 ASP A N 1
ATOM 1036 C CA . ASP A 1 128 ? 0.110 5.817 -15.895 1.00 95.00 128 ASP A CA 1
ATOM 1037 C C . ASP A 1 128 ? 1.554 5.562 -16.342 1.00 95.00 128 ASP A C 1
ATOM 1039 O O . ASP A 1 128 ? 2.032 6.236 -17.256 1.00 95.00 128 ASP A O 1
ATOM 1043 N N . PHE A 1 129 ? 2.211 4.556 -15.760 1.00 95.00 129 PHE A N 1
ATOM 1044 C CA . PHE A 1 129 ? 3.555 4.134 -16.151 1.00 95.00 129 PHE A CA 1
ATOM 1045 C C . PHE A 1 129 ? 3.621 3.718 -17.624 1.00 95.00 129 PHE A C 1
ATOM 1047 O O . PHE A 1 129 ? 4.470 4.208 -18.366 1.00 95.00 129 PHE A O 1
ATOM 1054 N N . GLN A 1 130 ? 2.703 2.859 -18.076 1.00 92.50 130 GLN A N 1
ATOM 1055 C CA . GLN A 1 130 ? 2.660 2.417 -19.470 1.00 92.50 130 GLN A CA 1
ATOM 1056 C C . GLN A 1 130 ? 2.478 3.587 -20.432 1.00 92.50 130 GLN A C 1
ATOM 1058 O O . GLN A 1 130 ? 3.142 3.640 -21.465 1.00 92.50 130 GLN A O 1
ATOM 1063 N N . ARG A 1 131 ? 1.595 4.538 -20.103 1.00 91.94 131 ARG A N 1
ATOM 1064 C CA . ARG A 1 131 ? 1.367 5.715 -20.951 1.00 91.94 131 ARG A CA 1
ATOM 1065 C C . ARG A 1 131 ? 2.635 6.535 -21.141 1.00 91.94 131 ARG A C 1
ATOM 1067 O O . ARG A 1 131 ? 2.877 6.996 -22.255 1.00 91.94 131 ARG A O 1
ATOM 1074 N N . ASP A 1 132 ? 3.427 6.708 -20.091 1.00 91.62 132 ASP A N 1
ATOM 1075 C CA . ASP A 1 132 ? 4.674 7.466 -20.169 1.00 91.62 132 ASP A CA 1
ATOM 1076 C C . ASP A 1 132 ? 5.759 6.676 -20.928 1.00 91.62 132 ASP A C 1
ATOM 1078 O O . ASP A 1 132 ? 6.396 7.226 -21.826 1.00 91.62 132 ASP A O 1
ATOM 1082 N N . VAL A 1 133 ? 5.872 5.360 -20.708 1.00 87.81 133 VAL A N 1
ATOM 1083 C CA . VAL A 1 133 ? 6.804 4.492 -21.457 1.00 87.81 133 VAL A CA 1
ATOM 1084 C C . VAL A 1 133 ? 6.476 4.432 -22.955 1.00 87.81 133 VAL A C 1
ATOM 1086 O O . VAL A 1 133 ? 7.380 4.498 -23.793 1.00 87.81 133 VAL A O 1
ATOM 1089 N N . SER A 1 134 ? 5.195 4.343 -23.326 1.00 86.56 134 SER A N 1
ATOM 1090 C CA . SER A 1 134 ? 4.770 4.365 -24.732 1.00 86.56 134 SER A CA 1
ATOM 1091 C C . SER A 1 134 ? 5.043 5.716 -25.398 1.00 86.56 134 SER A C 1
ATOM 1093 O O . SER A 1 134 ? 5.358 5.750 -26.586 1.00 86.56 134 SER A O 1
ATOM 1095 N N . ARG A 1 135 ? 4.959 6.830 -24.658 1.00 85.44 135 ARG A N 1
ATOM 1096 C CA . ARG A 1 135 ? 5.284 8.172 -25.174 1.00 85.44 135 ARG A CA 1
ATOM 1097 C C . ARG A 1 135 ? 6.774 8.354 -25.440 1.00 85.44 135 ARG A C 1
ATOM 1099 O O . ARG A 1 135 ? 7.124 8.988 -26.429 1.00 85.44 135 ARG A O 1
ATOM 1106 N N . GLU A 1 136 ? 7.628 7.821 -24.572 1.00 81.81 136 GLU A N 1
ATOM 1107 C CA . GLU A 1 136 ? 9.083 7.969 -24.691 1.00 81.81 136 GLU A CA 1
ATOM 1108 C C . GLU A 1 136 ? 9.688 7.016 -25.730 1.00 81.81 136 GLU A C 1
ATOM 1110 O O . GLU A 1 136 ? 10.559 7.419 -26.497 1.00 81.81 136 GLU A O 1
ATOM 1115 N N . ASN A 1 137 ? 9.203 5.771 -25.789 1.00 77.00 137 ASN A N 1
ATOM 1116 C CA . ASN A 1 137 ? 9.846 4.704 -26.563 1.00 77.00 137 ASN A CA 1
ATOM 1117 C C . ASN A 1 137 ? 9.009 4.178 -27.743 1.00 77.00 137 ASN A C 1
ATOM 1119 O O . ASN A 1 137 ? 9.458 3.268 -28.436 1.00 77.00 137 ASN A O 1
ATOM 1123 N N . GLY A 1 138 ? 7.786 4.680 -27.959 1.00 67.50 138 GLY A N 1
ATOM 1124 C CA . GLY A 1 138 ? 6.886 4.195 -29.020 1.00 67.50 138 GLY A CA 1
ATOM 1125 C C . GLY A 1 138 ? 6.483 2.720 -28.881 1.00 67.50 138 GLY A C 1
ATOM 1126 O O . GLY A 1 138 ? 6.039 2.107 -29.847 1.00 67.50 138 GLY A O 1
ATOM 1127 N N . SER A 1 139 ? 6.683 2.139 -27.695 1.00 64.62 139 SER A N 1
ATOM 1128 C CA . SER A 1 139 ? 6.462 0.717 -27.424 1.00 64.62 139 SER A CA 1
ATOM 1129 C C . SER A 1 139 ? 4.986 0.394 -27.168 1.00 64.62 139 SER A C 1
ATOM 1131 O O . SER A 1 139 ? 4.242 1.211 -26.612 1.00 64.62 139 SER A O 1
ATOM 1133 N N . GLU A 1 140 ? 4.566 -0.803 -27.585 1.00 65.06 140 GLU A N 1
ATOM 1134 C CA . GLU A 1 140 ? 3.215 -1.321 -27.355 1.00 65.06 140 GLU A CA 1
ATOM 1135 C C . GLU A 1 140 ? 2.936 -1.532 -25.859 1.00 65.06 140 GLU A C 1
ATOM 1137 O O . GLU A 1 140 ? 3.849 -1.767 -25.061 1.00 65.06 140 GLU A O 1
ATOM 1142 N N . LYS A 1 141 ? 1.653 -1.451 -25.479 1.00 68.50 141 LYS A N 1
ATOM 1143 C CA . LYS A 1 141 ? 1.202 -1.736 -24.112 1.00 68.50 141 LYS A CA 1
ATOM 1144 C C . LYS A 1 141 ? 1.611 -3.153 -23.719 1.00 68.50 141 LYS A C 1
ATOM 1146 O O . LYS A 1 141 ? 1.326 -4.103 -24.443 1.00 68.50 141 LYS A O 1
ATOM 1151 N N . GLN A 1 142 ? 2.251 -3.286 -22.565 1.00 69.06 142 GLN A N 1
ATOM 1152 C CA . GLN A 1 142 ? 2.617 -4.588 -22.017 1.00 69.06 142 GLN A CA 1
ATOM 1153 C C . GLN A 1 142 ? 1.519 -5.084 -21.081 1.00 69.06 142 GLN A C 1
ATOM 1155 O O . GLN A 1 142 ? 1.017 -4.321 -20.260 1.00 69.06 142 GLN A O 1
ATOM 1160 N N . ASP A 1 143 ? 1.161 -6.360 -21.203 1.00 70.56 143 ASP A N 1
ATOM 1161 C CA . ASP A 1 143 ? 0.167 -7.001 -20.330 1.00 70.56 143 ASP A CA 1
ATOM 1162 C C . ASP A 1 143 ? 0.761 -7.348 -18.948 1.00 70.56 143 ASP A C 1
ATOM 1164 O O . ASP A 1 143 ? 0.064 -7.392 -17.939 1.00 70.56 143 ASP A O 1
ATOM 1168 N N . ASP A 1 144 ? 2.085 -7.525 -18.880 1.00 84.50 144 ASP A N 1
ATOM 1169 C CA . ASP A 1 144 ? 2.817 -7.869 -17.659 1.00 84.50 144 ASP A CA 1
ATOM 1170 C C . ASP A 1 144 ? 3.423 -6.619 -16.984 1.00 84.50 144 ASP A C 1
ATOM 1172 O O . ASP A 1 144 ? 4.065 -5.778 -17.620 1.00 84.50 144 ASP A O 1
ATOM 1176 N N . MET A 1 145 ? 3.272 -6.525 -15.660 1.00 93.25 145 MET A N 1
ATOM 1177 C CA . MET A 1 145 ? 3.843 -5.477 -14.809 1.00 93.25 145 MET A CA 1
ATOM 1178 C C . MET A 1 145 ? 5.356 -5.615 -14.582 1.00 93.25 145 MET A C 1
ATOM 1180 O O . MET A 1 145 ? 5.950 -4.793 -13.885 1.00 93.25 145 MET A O 1
ATOM 1184 N N . ARG A 1 146 ? 6.027 -6.608 -15.170 1.00 92.75 146 ARG A N 1
ATOM 1185 C CA . ARG A 1 146 ? 7.454 -6.885 -14.949 1.00 92.75 146 ARG A CA 1
ATOM 1186 C C . ARG A 1 146 ? 8.382 -5.673 -15.060 1.00 92.75 146 ARG A C 1
ATOM 1188 O O . ARG A 1 146 ? 9.267 -5.527 -14.218 1.00 92.75 146 ARG A O 1
ATOM 1195 N N . ILE A 1 147 ? 8.218 -4.803 -16.062 1.00 93.38 147 ILE A N 1
ATOM 1196 C CA . ILE A 1 147 ? 9.066 -3.599 -16.186 1.00 93.38 147 ILE A CA 1
ATOM 1197 C C . ILE A 1 147 ? 8.763 -2.612 -15.056 1.00 93.38 147 ILE A C 1
ATOM 1199 O O . ILE A 1 147 ? 9.688 -2.070 -14.448 1.00 93.38 147 ILE A O 1
ATOM 1203 N N . PHE A 1 148 ? 7.487 -2.434 -14.717 1.00 95.88 148 PHE A N 1
ATOM 1204 C CA . PHE A 1 148 ? 7.080 -1.609 -13.584 1.00 95.88 148 PHE A CA 1
ATOM 1205 C C . PHE A 1 148 ? 7.697 -2.139 -12.280 1.00 95.88 148 PHE A C 1
ATOM 1207 O O . PHE A 1 148 ? 8.364 -1.398 -11.560 1.00 95.88 148 PHE A O 1
ATOM 1214 N N . PHE A 1 149 ? 7.628 -3.450 -12.042 1.00 95.81 149 PHE A N 1
ATOM 1215 C CA . PHE A 1 149 ? 8.262 -4.109 -10.897 1.00 95.81 149 PHE A CA 1
ATOM 1216 C C . PHE A 1 149 ? 9.792 -4.067 -10.927 1.00 95.81 149 PHE A C 1
ATOM 1218 O O . PHE A 1 149 ? 10.423 -4.220 -9.885 1.00 95.81 149 PHE A O 1
ATOM 1225 N N . ASN A 1 150 ? 10.413 -3.852 -12.083 1.00 95.19 150 ASN A N 1
ATOM 1226 C CA . ASN A 1 150 ? 11.859 -3.682 -12.183 1.00 95.19 150 ASN A CA 1
ATOM 1227 C C . ASN A 1 150 ? 12.311 -2.216 -12.096 1.00 95.19 150 ASN A C 1
ATOM 1229 O O . ASN A 1 150 ? 13.509 -1.936 -12.101 1.00 95.19 150 ASN A O 1
ATOM 1233 N N . THR A 1 151 ? 11.373 -1.276 -12.002 1.00 94.69 151 THR A N 1
ATOM 1234 C CA . THR A 1 151 ? 11.677 0.152 -11.917 1.00 94.69 151 THR A CA 1
ATOM 1235 C C . THR A 1 151 ? 12.000 0.537 -10.467 1.00 94.69 151 THR A C 1
ATOM 1237 O O . THR A 1 151 ? 11.234 0.178 -9.564 1.00 94.69 151 THR A O 1
ATOM 1240 N N . PRO A 1 152 ? 13.103 1.264 -10.198 1.00 94.00 152 PRO A N 1
ATOM 1241 C CA . PRO A 1 152 ? 13.420 1.726 -8.849 1.00 94.00 152 PRO A CA 1
ATOM 1242 C C . PRO A 1 152 ? 12.328 2.660 -8.288 1.00 94.00 152 PRO A C 1
ATOM 1244 O O . PRO A 1 152 ? 11.749 3.442 -9.043 1.00 94.00 152 PRO A O 1
ATOM 1247 N N . PRO A 1 153 ? 12.047 2.638 -6.975 1.00 89.94 153 PRO A N 1
ATOM 1248 C CA . PRO A 1 153 ? 10.959 3.430 -6.397 1.00 89.94 153 PRO A CA 1
ATOM 1249 C C . PRO A 1 153 ? 11.242 4.937 -6.342 1.00 89.94 153 PRO A C 1
ATOM 1251 O O . PRO A 1 153 ? 10.437 5.741 -6.809 1.00 89.94 153 PRO A O 1
ATOM 1254 N N . ASN A 1 154 ? 12.401 5.338 -5.817 1.00 86.88 154 ASN A N 1
ATOM 1255 C CA . ASN A 1 154 ? 12.681 6.726 -5.420 1.00 86.88 154 ASN A CA 1
ATOM 1256 C C . ASN A 1 154 ? 13.501 7.507 -6.459 1.00 86.88 154 ASN A C 1
ATOM 1258 O O . ASN A 1 154 ? 14.387 8.284 -6.110 1.00 86.88 154 ASN A O 1
ATOM 1262 N N . VAL A 1 155 ? 13.224 7.279 -7.741 1.00 88.81 155 VAL A N 1
ATOM 1263 C CA . VAL A 1 155 ? 13.857 7.986 -8.865 1.00 88.81 155 VAL A CA 1
ATOM 1264 C C . VAL A 1 155 ? 12.815 8.768 -9.663 1.00 88.81 155 VAL A C 1
ATOM 1266 O O . VAL A 1 155 ? 11.609 8.569 -9.498 1.00 88.81 155 VAL A O 1
ATOM 1269 N N . LYS A 1 156 ? 13.265 9.667 -10.546 1.00 85.81 156 LYS A N 1
ATOM 1270 C CA . LYS A 1 156 ? 12.374 10.333 -11.505 1.00 85.81 156 LYS A CA 1
ATOM 1271 C C . LYS A 1 156 ? 11.701 9.261 -12.374 1.00 85.81 156 LYS A C 1
ATOM 1273 O O . LYS A 1 156 ? 12.402 8.412 -12.912 1.00 85.81 156 LYS A O 1
ATOM 1278 N N . HIS A 1 157 ? 10.372 9.295 -12.487 1.00 87.94 157 HIS A N 1
ATOM 1279 C CA . HIS A 1 157 ? 9.578 8.225 -13.120 1.00 87.94 157 HIS A CA 1
ATOM 1280 C C . HIS A 1 157 ? 9.751 6.845 -12.445 1.00 87.94 157 HIS A C 1
ATOM 1282 O O . HIS A 1 157 ? 9.624 5.809 -13.090 1.00 87.94 157 HIS A O 1
ATOM 1288 N N . GLY A 1 158 ? 10.043 6.821 -11.140 1.00 94.06 158 GLY A N 1
ATOM 1289 C CA . GLY A 1 158 ? 10.063 5.605 -10.328 1.00 94.06 158 GLY A CA 1
ATOM 1290 C C . GLY A 1 158 ? 8.668 5.138 -9.901 1.00 94.06 158 GLY A C 1
ATOM 1291 O O . GLY A 1 158 ? 7.705 5.906 -9.977 1.00 94.06 158 GLY A O 1
ATOM 1292 N N . THR A 1 159 ? 8.546 3.903 -9.397 1.00 96.69 159 THR A N 1
ATOM 1293 C CA . THR A 1 159 ? 7.241 3.331 -8.990 1.00 96.69 159 THR A CA 1
ATOM 1294 C C . THR A 1 159 ? 6.519 4.201 -7.961 1.00 96.69 159 THR A C 1
ATOM 1296 O O . THR A 1 159 ? 5.325 4.454 -8.117 1.00 96.69 159 THR A O 1
ATOM 1299 N N . THR A 1 160 ? 7.240 4.760 -6.979 1.00 96.62 160 THR A N 1
ATOM 1300 C CA . THR A 1 160 ? 6.681 5.667 -5.961 1.00 96.62 160 THR A CA 1
ATOM 1301 C C . THR A 1 160 ? 5.985 6.873 -6.585 1.00 96.62 160 THR A C 1
ATOM 1303 O O . THR A 1 160 ? 4.960 7.313 -6.071 1.00 96.62 160 THR A O 1
ATOM 1306 N N . SER A 1 161 ? 6.499 7.407 -7.699 1.00 96.69 161 SER A N 1
ATOM 1307 C CA . SER A 1 161 ? 5.913 8.581 -8.361 1.00 96.69 161 SER A CA 1
ATOM 1308 C C . SER A 1 161 ? 4.531 8.263 -8.937 1.00 96.69 161 SER A C 1
ATOM 1310 O O . SER A 1 161 ? 3.587 9.028 -8.738 1.00 96.69 161 SER A O 1
ATOM 1312 N N . TYR A 1 162 ? 4.395 7.112 -9.598 1.00 97.69 162 TYR A N 1
ATOM 1313 C CA . TYR A 1 162 ? 3.124 6.665 -10.169 1.00 97.69 162 TYR A CA 1
ATOM 1314 C C . TYR A 1 162 ? 2.121 6.259 -9.090 1.00 97.69 162 TYR A C 1
ATOM 1316 O O . TYR A 1 162 ? 0.966 6.670 -9.158 1.00 97.69 162 TYR A O 1
ATOM 1324 N N . ILE A 1 163 ? 2.585 5.560 -8.048 1.00 98.00 163 ILE A N 1
ATOM 1325 C CA . ILE A 1 163 ? 1.761 5.213 -6.883 1.00 98.00 163 ILE A CA 1
ATOM 1326 C C . ILE A 1 163 ? 1.243 6.479 -6.205 1.00 98.00 163 ILE A C 1
ATOM 1328 O O . ILE A 1 163 ? 0.043 6.622 -6.005 1.00 98.00 163 ILE A O 1
ATOM 1332 N N . THR A 1 164 ? 2.119 7.445 -5.925 1.00 96.75 164 THR A N 1
ATOM 1333 C CA . THR A 1 164 ? 1.730 8.729 -5.318 1.00 96.75 164 THR A CA 1
ATOM 1334 C C . THR A 1 164 ? 0.665 9.433 -6.154 1.00 96.75 164 THR A C 1
ATOM 1336 O O . THR A 1 164 ? -0.310 9.947 -5.614 1.00 96.75 164 THR A O 1
ATOM 1339 N N . LYS A 1 165 ? 0.817 9.432 -7.481 1.00 95.94 165 LYS A N 1
ATOM 1340 C CA . LYS A 1 165 ? -0.142 10.047 -8.401 1.00 95.94 165 LYS A CA 1
ATOM 1341 C C . LYS A 1 165 ? -1.503 9.341 -8.392 1.00 95.94 165 LYS A C 1
ATOM 1343 O O . LYS A 1 165 ? -2.527 10.022 -8.378 1.00 95.94 165 LYS A O 1
ATOM 1348 N N . ALA A 1 166 ? -1.528 8.009 -8.381 1.00 96.81 166 ALA A N 1
ATOM 1349 C CA . ALA A 1 166 ? -2.766 7.233 -8.302 1.00 96.81 166 ALA A CA 1
ATOM 1350 C C . ALA A 1 166 ? -3.476 7.416 -6.951 1.00 96.81 166 ALA A C 1
ATOM 1352 O O . ALA A 1 166 ? -4.689 7.636 -6.912 1.00 96.81 166 ALA A O 1
ATOM 1353 N N . VAL A 1 167 ? -2.721 7.411 -5.848 1.00 95.31 167 VAL A N 1
ATOM 1354 C CA . VAL A 1 167 ? -3.250 7.690 -4.504 1.00 95.31 167 VAL A CA 1
ATOM 1355 C C . VAL A 1 167 ? -3.829 9.100 -4.444 1.00 95.31 167 VAL A C 1
ATOM 1357 O O . VAL A 1 167 ? -4.965 9.264 -4.015 1.00 95.31 167 VAL A O 1
ATOM 1360 N N . LEU A 1 168 ? -3.100 10.108 -4.935 1.00 93.81 168 LEU A N 1
ATOM 1361 C CA . LEU A 1 168 ? -3.579 11.491 -4.971 1.00 93.81 168 LEU A CA 1
ATOM 1362 C C . LEU A 1 168 ? -4.911 11.598 -5.713 1.00 93.81 168 LEU A C 1
ATOM 1364 O O . LEU A 1 168 ? -5.845 12.206 -5.208 1.00 93.81 168 LEU A O 1
ATOM 1368 N N . ARG A 1 169 ? -5.015 10.979 -6.892 1.00 91.94 169 ARG A N 1
ATOM 1369 C CA . ARG A 1 169 ? -6.255 10.965 -7.672 1.00 91.94 169 ARG A CA 1
ATOM 1370 C C . ARG A 1 169 ? -7.400 10.317 -6.894 1.00 91.94 169 ARG A C 1
ATOM 1372 O O . ARG A 1 169 ? -8.467 10.905 -6.807 1.00 91.94 169 ARG A O 1
ATOM 1379 N N . THR A 1 170 ? -7.147 9.162 -6.283 1.00 91.06 170 THR A N 1
ATOM 1380 C CA . THR A 1 170 ? -8.147 8.437 -5.483 1.00 91.06 170 THR A CA 1
ATOM 1381 C C . THR A 1 170 ? -8.653 9.281 -4.310 1.00 91.06 170 THR A C 1
ATOM 1383 O O . THR A 1 170 ? -9.844 9.281 -4.018 1.00 91.06 170 THR A O 1
ATOM 1386 N N . LEU A 1 171 ? -7.761 10.025 -3.652 1.00 89.25 171 LEU A N 1
ATOM 1387 C CA . LEU A 1 171 ? -8.116 10.906 -2.538 1.00 89.25 171 LEU A CA 1
ATOM 1388 C C . LEU A 1 171 ? -8.871 12.165 -2.994 1.00 89.25 171 LEU A C 1
ATOM 1390 O O . LEU A 1 171 ? -9.730 12.645 -2.266 1.00 89.25 171 LEU A O 1
ATOM 1394 N N . LEU A 1 172 ? -8.571 12.689 -4.187 1.00 85.50 172 LEU A N 1
ATOM 1395 C CA . LEU A 1 172 ? -9.233 13.871 -4.758 1.00 85.50 172 LEU A CA 1
ATOM 1396 C C . LEU A 1 172 ? -10.587 13.568 -5.413 1.00 85.50 172 LEU A C 1
ATOM 1398 O O . LEU A 1 172 ? -11.406 14.470 -5.555 1.00 85.50 172 LEU A O 1
ATOM 1402 N N . GLU A 1 173 ? -10.811 12.330 -5.856 1.00 77.38 173 GLU A N 1
ATOM 1403 C CA . GLU A 1 173 ? -12.113 11.880 -6.366 1.00 77.38 173 GLU A CA 1
ATOM 1404 C C . GLU A 1 173 ? -13.153 11.733 -5.239 1.00 77.38 173 GLU A C 1
ATOM 1406 O O . GLU A 1 173 ? -14.352 11.738 -5.516 1.00 77.38 173 GLU A O 1
ATOM 1411 N N . GLY A 1 174 ? -12.711 11.641 -3.979 1.00 60.84 174 GLY A N 1
ATOM 1412 C CA . GLY A 1 174 ? -13.573 11.733 -2.801 1.00 60.84 174 GLY A CA 1
ATOM 1413 C C . GLY A 1 174 ? -13.848 13.182 -2.385 1.00 60.84 174 GLY A C 1
ATOM 1414 O O . GLY A 1 174 ? -13.057 14.086 -2.650 1.00 60.84 174 GLY A O 1
ATOM 1415 N N . GLU A 1 175 ? -14.964 13.423 -1.693 1.00 53.22 175 GLU A N 1
ATOM 1416 C CA . GLU A 1 175 ? -15.198 14.719 -1.050 1.00 53.22 175 GLU A CA 1
ATOM 1417 C C . GLU A 1 175 ? -14.160 14.933 0.062 1.00 53.22 175 GLU A C 1
ATOM 1419 O O . GLU A 1 175 ? -14.116 14.184 1.040 1.00 53.22 175 GLU A O 1
ATOM 1424 N N . ILE A 1 176 ? -13.320 15.966 -0.066 1.00 52.88 176 ILE A N 1
ATOM 1425 C CA . ILE A 1 176 ? -12.400 16.373 1.003 1.00 52.88 176 ILE A CA 1
ATOM 1426 C C . ILE A 1 176 ? -13.249 16.879 2.171 1.00 52.88 176 ILE A C 1
ATOM 1428 O O . ILE A 1 176 ? -13.750 18.006 2.161 1.00 52.88 176 ILE A O 1
ATOM 1432 N N . ARG A 1 177 ? -13.433 16.035 3.187 1.00 50.84 177 ARG A N 1
ATOM 1433 C CA . ARG A 1 177 ? -14.104 16.427 4.425 1.00 50.84 177 ARG A CA 1
ATOM 1434 C C . ARG A 1 177 ? -13.123 17.207 5.284 1.00 50.84 177 ARG A C 1
ATOM 1436 O O . ARG A 1 177 ? -12.323 16.625 6.006 1.00 50.84 177 ARG A O 1
ATOM 1443 N N . PHE A 1 178 ? -13.205 18.532 5.227 1.00 44.66 178 PHE A N 1
ATOM 1444 C CA . PHE A 1 178 ? -12.563 19.376 6.227 1.00 44.66 178 PHE A CA 1
ATOM 1445 C C . PHE A 1 178 ? -13.169 19.034 7.589 1.00 44.66 178 PHE A C 1
ATOM 1447 O O . PHE A 1 178 ? -14.344 19.302 7.843 1.00 44.66 178 PHE A O 1
ATOM 1454 N N . VAL A 1 179 ? -12.385 18.391 8.452 1.00 46.12 179 VAL A N 1
ATOM 1455 C CA . VAL A 1 179 ? -12.753 18.230 9.856 1.00 46.12 179 VAL A CA 1
ATOM 1456 C C . VAL A 1 179 ? -12.708 19.628 10.461 1.00 46.12 179 VAL A C 1
ATOM 1458 O O . VAL A 1 179 ? -11.635 20.141 10.768 1.00 46.12 179 VAL A O 1
ATOM 1461 N N . ASN A 1 180 ? -13.865 20.279 10.573 1.00 39.12 180 ASN A N 1
ATOM 1462 C CA . ASN A 1 180 ? -13.985 21.441 11.438 1.00 39.12 180 ASN A CA 1
ATOM 1463 C C . ASN A 1 180 ? -13.744 20.935 12.860 1.00 39.12 180 ASN A C 1
ATOM 1465 O O . ASN A 1 180 ? -14.550 20.166 13.382 1.00 39.12 180 ASN A O 1
ATOM 1469 N N . GLU A 1 181 ? -12.627 21.333 13.466 1.00 42.91 181 GLU A N 1
ATOM 1470 C CA . GLU A 1 181 ? -12.474 21.263 14.914 1.00 42.91 181 GLU A CA 1
ATOM 1471 C C . GLU A 1 181 ? -13.638 22.056 15.511 1.00 42.91 181 GLU A C 1
ATOM 1473 O O . GLU A 1 181 ? -13.678 23.287 15.439 1.00 42.91 181 GLU A O 1
ATOM 1478 N N . GLU A 1 182 ? -14.649 21.350 16.016 1.00 44.50 182 GLU A N 1
ATOM 1479 C CA . GLU A 1 182 ? -15.745 21.982 16.727 1.00 44.50 182 GLU A CA 1
ATOM 1480 C C . GLU A 1 182 ? -15.161 22.710 17.937 1.00 44.50 182 GLU A C 1
ATOM 1482 O O . GLU A 1 182 ? -14.650 22.115 18.885 1.00 44.50 182 GLU A O 1
ATOM 1487 N N . MET A 1 183 ? -15.222 24.037 17.842 1.00 40.34 183 MET A N 1
ATOM 1488 C CA . MET A 1 183 ? -15.127 25.010 18.917 1.00 40.34 183 MET A CA 1
ATOM 1489 C C . MET A 1 183 ? -15.690 24.421 20.217 1.00 40.34 183 MET A C 1
ATOM 1491 O O . MET A 1 183 ? -16.905 24.313 20.390 1.00 40.34 183 MET A O 1
ATOM 1495 N N . CYS A 1 184 ? -14.804 24.077 21.154 1.00 46.00 184 CYS A N 1
ATOM 1496 C CA . CYS A 1 184 ? -15.171 23.857 22.546 1.00 46.00 184 CYS A CA 1
ATOM 1497 C C . CYS A 1 184 ? -15.785 25.151 23.096 1.00 46.00 184 CYS A C 1
ATOM 1499 O O . CYS A 1 184 ? -15.082 26.025 23.605 1.00 46.00 184 CYS A O 1
ATOM 1501 N N . HIS A 1 185 ? -17.104 25.283 23.009 1.00 44.38 185 HIS A N 1
ATOM 1502 C CA . HIS A 1 185 ? -17.839 26.224 23.833 1.00 44.38 185 HIS A CA 1
ATOM 1503 C C . HIS A 1 185 ? -17.972 25.624 25.227 1.00 44.38 185 HIS A C 1
ATOM 1505 O O . HIS A 1 185 ? -18.845 24.803 25.493 1.00 44.38 185 HIS A O 1
ATOM 1511 N N . ILE A 1 186 ? -17.085 26.051 26.124 1.00 46.09 186 ILE A N 1
ATOM 1512 C CA . ILE A 1 186 ? -17.334 25.953 27.559 1.00 46.09 186 ILE A CA 1
ATOM 1513 C C . ILE A 1 186 ? -18.527 26.873 27.838 1.00 46.09 186 ILE A C 1
ATOM 1515 O O . ILE A 1 186 ? -18.422 28.085 27.638 1.00 46.09 186 ILE A O 1
ATOM 1519 N N . THR A 1 187 ? -19.653 26.293 28.250 1.00 52.59 187 THR A N 1
ATOM 1520 C CA . THR A 1 187 ? -20.749 27.022 28.903 1.00 52.59 187 THR A CA 1
ATOM 1521 C C . THR A 1 187 ? -20.903 26.482 30.311 1.00 52.59 187 THR A C 1
ATOM 1523 O O . THR A 1 187 ? -20.814 25.242 30.459 1.00 52.59 187 THR A O 1
#

Solvent-accessible surface area (backbone atoms only — not 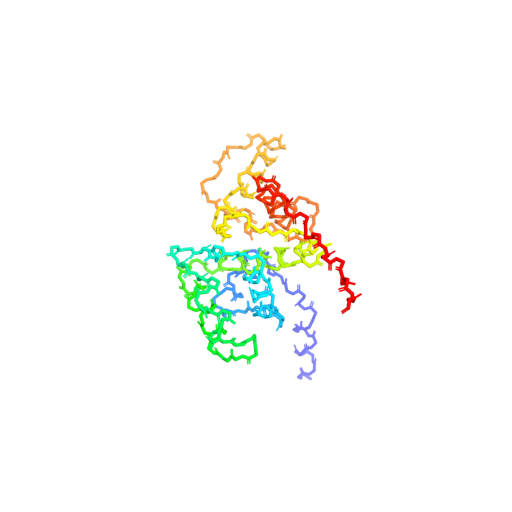comparable to full-atom values): 10533 Å² total; per-residue (Å²): 113,70,69,56,56,53,50,50,62,65,68,57,71,65,93,60,52,47,34,55,49,26,33,51,35,23,70,67,68,63,72,65,95,61,44,62,56,35,54,47,57,41,35,77,37,10,77,58,6,39,31,39,74,92,38,73,50,54,24,71,62,51,66,78,78,51,53,82,89,39,68,67,53,51,50,52,53,49,56,42,55,65,56,47,83,53,26,42,59,42,34,52,50,53,54,44,49,54,48,52,30,54,51,38,71,75,36,76,54,50,41,40,67,51,50,48,48,52,57,58,34,53,49,51,14,48,54,53,50,48,55,52,49,29,70,76,66,72,49,78,88,70,94,67,61,64,65,59,49,43,40,52,44,94,47,92,92,9,45,49,54,33,38,50,52,28,49,51,50,60,45,64,76,24,76,74,53,73,73,73,81,76,76,83,74,86,124

Sequence (187 aa):
MILQVLVQNIYDTDCRTPLQQRQIDGALNRTPKDFYDRVWEILEKTPNGIKLAGYHLPQQPTLSDMTMYELNFSLLVEQMLSKIADPAYRQIIVEAFMVVSTMLKRNPEVTFDQAANMDKIIHDSFEDFQRDVSRENGSEKQDDMRIFFNTPPNVKHGTTSYITKAVLRTLLEGEIRFVNEEMCHIT